Protein AF-A0A239HGX4-F1 (afdb_monomer_lite)

Secondary structure (DSSP, 8-state):
---------SHHHHHHHHHHHHHHHHHHHHHHHHHHHHHHHHHHHHHHHHHHHHHHHHHHHHHHHHHHHHHHHHHHTT-TTSSS-----SSHHHHHHHHHHHHHHHHHHHHHHHHHHHHSPPPHHHHHHHHHHTTHHHHHHHS-GGGTT-TTT-HHHHHHHHHHHHHTTTHHHHHHHHHHHHHTT-

Foldseek 3Di:
DDDDDDDPDPPVPVVVVVVVVVVVVVVVVVVVVVVVVVVVVVVVVVVLLVVLLVLLVQLLVLLVQLLVLQVVLLVVPDAPPDPLRQRAFQALVSLVVCLVPRLVSLVSNLVSLVVNVVSHNFPPLSVVVNVLSPCLSVLSNPDDSVCGNVLVPDVSRVVSRVSSSVSNVSSVSSVVRSVVSVVVVD

Radius of gyration: 32.85 Å; chains: 1; bounding box: 90×21×108 Å

Sequence (186 aa):
MFGDTGSNTWLGSATFWIAVSTVAAAIFVAIQAWYARVQVVDASSARMLEQQLDICFDTFDAASRLDTELRQLAREGRHADVWPPMVMADSRDEMVRFQTRVPPLLAHLENGLMKASVLGPLDRHRAFLAQQIAGLGERLLTLNPNLAGQAETDAQVKEIFAALSDFVGAQYLVNEGCKTVAQRTS

Organism: NCBI:txid1031541

pLDDT: mean 74.06, std 12.3, range [36.66, 91.25]

Structure (mmCIF, N/CA/C/O backbone):
data_AF-A0A239HGX4-F1
#
_entry.id   AF-A0A239HGX4-F1
#
loop_
_atom_site.group_PDB
_atom_site.id
_atom_site.type_symbol
_atom_site.label_atom_id
_atom_site.label_alt_id
_atom_site.label_comp_id
_atom_site.label_asym_id
_atom_site.label_entity_id
_atom_site.label_seq_id
_atom_site.pdbx_PDB_ins_code
_atom_site.Cartn_x
_atom_site.Cartn_y
_atom_site.Cartn_z
_atom_site.occupancy
_atom_site.B_iso_or_equiv
_atom_site.auth_seq_id
_atom_site.auth_comp_id
_atom_site.auth_asym_id
_atom_site.auth_atom_id
_atom_site.pdbx_PDB_model_num
ATOM 1 N N . MET A 1 1 ? -66.246 2.287 82.034 1.00 36.66 1 MET A N 1
ATOM 2 C CA . MET A 1 1 ? -66.579 1.562 80.793 1.00 36.66 1 MET A CA 1
ATOM 3 C C . MET A 1 1 ? -65.545 1.996 79.763 1.00 36.66 1 MET A C 1
ATOM 5 O O . MET A 1 1 ? -65.662 3.082 79.220 1.00 36.66 1 MET A O 1
ATOM 9 N N . PHE A 1 2 ? -64.448 1.244 79.652 1.00 44.22 2 PHE A N 1
ATOM 10 C CA . PHE A 1 2 ? -63.412 1.464 78.639 1.00 44.22 2 PHE A CA 1
ATOM 11 C C . PHE A 1 2 ? -63.790 0.607 77.431 1.00 44.22 2 PHE A C 1
ATOM 13 O O . PHE A 1 2 ? -63.993 -0.592 77.600 1.00 44.22 2 PHE A O 1
ATOM 20 N N . GLY A 1 3 ? -63.953 1.224 76.264 1.00 38.25 3 GLY A N 1
ATOM 21 C CA . GLY A 1 3 ? -64.371 0.548 75.040 1.00 38.25 3 GLY A CA 1
ATOM 22 C C . GLY A 1 3 ? -63.688 1.154 73.820 1.00 38.25 3 GLY A C 1
ATOM 23 O O . GLY A 1 3 ? -64.014 2.268 73.426 1.00 38.25 3 GLY A O 1
ATOM 24 N N . ASP A 1 4 ? -62.744 0.374 73.300 1.00 42.03 4 ASP A N 1
ATOM 25 C CA . ASP A 1 4 ? -62.195 0.305 71.944 1.00 42.03 4 ASP A CA 1
ATOM 26 C C . ASP A 1 4 ? -61.521 1.518 71.292 1.00 42.03 4 ASP A C 1
ATOM 28 O O . ASP A 1 4 ? -62.074 2.281 70.503 1.00 42.03 4 ASP A O 1
ATOM 32 N N . THR A 1 5 ? -60.206 1.540 71.503 1.00 54.34 5 THR A N 1
ATOM 33 C CA . THR A 1 5 ? -59.195 1.837 70.485 1.00 54.34 5 THR A CA 1
ATOM 34 C C . THR A 1 5 ? -59.184 0.771 69.379 1.00 54.34 5 THR A C 1
ATOM 36 O O . THR A 1 5 ? -58.936 -0.399 69.660 1.00 54.34 5 THR A O 1
ATOM 39 N N . GLY A 1 6 ? -59.329 1.179 68.117 1.00 42.38 6 GLY A N 1
ATOM 40 C CA . GLY A 1 6 ? -59.090 0.323 66.951 1.00 42.38 6 GLY A CA 1
ATOM 41 C C . GLY A 1 6 ? -58.501 1.127 65.794 1.00 42.38 6 GLY A C 1
ATOM 42 O O . GLY A 1 6 ? -59.228 1.657 64.961 1.00 42.38 6 GLY A O 1
ATOM 43 N N . SER A 1 7 ? -57.176 1.269 65.772 1.00 45.91 7 SER A N 1
ATOM 44 C CA . SER A 1 7 ? -56.429 1.994 64.742 1.00 45.91 7 SER A CA 1
ATOM 45 C C . SER A 1 7 ? -56.307 1.179 63.448 1.00 45.91 7 SER A C 1
ATOM 47 O O . SER A 1 7 ? -55.672 0.124 63.423 1.00 45.91 7 SER A O 1
ATOM 49 N N . ASN A 1 8 ? -56.853 1.715 62.356 1.00 48.06 8 ASN A N 1
ATOM 50 C CA . ASN A 1 8 ? -56.721 1.218 60.982 1.00 48.06 8 ASN A CA 1
ATOM 51 C C . ASN A 1 8 ? -55.312 1.471 60.397 1.00 48.06 8 ASN A C 1
ATOM 53 O O . ASN A 1 8 ? -55.151 2.309 59.513 1.00 48.06 8 ASN A O 1
ATOM 57 N N . THR A 1 9 ? -54.276 0.768 60.864 1.00 49.97 9 THR A N 1
ATOM 58 C CA . THR A 1 9 ? -52.882 0.962 60.389 1.00 49.97 9 THR A CA 1
ATOM 59 C C . THR A 1 9 ? -52.294 -0.201 59.577 1.00 49.97 9 THR A C 1
ATOM 61 O O . THR A 1 9 ? -51.165 -0.103 59.105 1.00 49.97 9 THR A O 1
ATOM 64 N N . TRP A 1 10 ? -53.043 -1.281 59.330 1.00 43.88 10 TRP A N 1
ATOM 65 C CA . TRP A 1 10 ? -52.488 -2.506 58.724 1.00 43.88 10 TRP A CA 1
ATOM 66 C C . TRP A 1 10 ? -52.517 -2.592 57.186 1.00 43.88 10 TRP A C 1
ATOM 68 O O . TRP A 1 10 ? -51.775 -3.385 56.615 1.00 43.88 10 TRP A O 1
ATOM 78 N N . LEU A 1 11 ? -53.308 -1.770 56.487 1.00 48.69 11 LEU A N 1
ATOM 79 C CA . LEU A 1 11 ? -53.404 -1.807 55.013 1.00 48.69 11 LEU A CA 1
ATOM 80 C C . LEU A 1 11 ? -52.345 -0.953 54.290 1.00 48.69 11 LEU A C 1
ATOM 82 O O . LEU A 1 11 ? -52.106 -1.163 53.102 1.00 48.69 11 LEU A O 1
ATOM 86 N N . GLY A 1 12 ? -51.688 -0.023 54.995 1.00 50.50 12 GLY A N 1
ATOM 87 C CA . GLY A 1 12 ? -50.650 0.852 54.429 1.00 50.50 12 GLY A CA 1
ATOM 88 C C . GLY A 1 12 ? -49.234 0.267 54.459 1.00 50.50 12 GLY A C 1
ATOM 89 O O . GLY A 1 12 ? -48.389 0.683 53.672 1.00 50.50 12 GLY A O 1
ATOM 90 N N . SER A 1 13 ? -48.955 -0.708 55.334 1.00 59.31 13 SER A N 1
ATOM 91 C CA . SER A 1 13 ? -47.610 -1.285 55.461 1.00 59.31 13 SER A CA 1
ATOM 92 C C . SER A 1 13 ? -47.308 -2.288 54.346 1.00 59.31 13 SER A C 1
ATOM 94 O O . SER A 1 13 ? -46.250 -2.212 53.731 1.00 59.31 13 SER A O 1
ATOM 96 N N . ALA A 1 14 ? -48.238 -3.192 54.024 1.00 60.25 14 ALA A N 1
ATOM 97 C CA . ALA A 1 14 ? -48.023 -4.228 53.010 1.00 60.25 14 ALA A CA 1
ATOM 98 C C . ALA A 1 14 ? -47.855 -3.645 51.595 1.00 60.25 14 ALA A C 1
ATOM 100 O O . ALA A 1 14 ? -46.951 -4.041 50.864 1.00 60.25 14 ALA A O 1
ATOM 101 N N . THR A 1 15 ? -48.672 -2.658 51.223 1.00 66.50 15 THR A N 1
ATOM 102 C CA . THR A 1 15 ? -48.553 -1.937 49.943 1.00 66.50 15 THR A CA 1
ATOM 103 C C . THR A 1 15 ? -47.270 -1.111 49.862 1.00 66.50 15 THR A C 1
ATOM 105 O O . THR A 1 15 ? -46.638 -1.088 48.808 1.00 66.50 15 THR A O 1
ATOM 108 N N . PHE A 1 16 ? -46.834 -0.498 50.967 1.00 68.88 16 PHE A N 1
ATOM 109 C CA . PHE A 1 16 ? -45.549 0.200 51.042 1.00 68.88 16 PHE A CA 1
ATOM 110 C C . PHE A 1 16 ? -44.362 -0.754 50.838 1.00 68.88 16 PHE A C 1
ATOM 112 O O . PHE A 1 16 ? -43.487 -0.478 50.020 1.00 68.88 16 PHE A O 1
ATOM 119 N N . TRP A 1 17 ? -44.354 -1.909 51.510 1.00 68.00 17 TRP A N 1
ATOM 120 C CA . TRP A 1 17 ? -43.297 -2.914 51.349 1.00 68.00 17 TRP A CA 1
ATOM 121 C C . TRP A 1 17 ? -43.251 -3.501 49.935 1.00 68.00 17 TRP A C 1
ATOM 123 O O . TRP A 1 17 ? -42.163 -3.680 49.385 1.00 68.00 17 TRP A O 1
ATOM 133 N N . ILE A 1 18 ? -44.412 -3.726 49.310 1.00 72.31 18 ILE A N 1
ATOM 134 C CA . ILE A 1 18 ? -44.486 -4.144 47.904 1.00 72.31 18 ILE A CA 1
ATOM 135 C C . ILE A 1 18 ? -43.895 -3.057 47.001 1.00 72.31 18 ILE A C 1
ATOM 137 O O . ILE A 1 18 ? -43.006 -3.364 46.210 1.00 72.31 18 ILE A O 1
ATOM 141 N N . ALA A 1 19 ? -44.297 -1.792 47.168 1.00 67.56 19 ALA A N 1
ATOM 142 C CA . ALA A 1 19 ? -43.794 -0.678 46.364 1.00 67.56 19 ALA A CA 1
ATOM 143 C C . ALA A 1 19 ? -42.265 -0.520 46.472 1.00 67.56 19 ALA A C 1
ATOM 145 O O . ALA A 1 19 ? -41.578 -0.408 45.452 1.00 67.56 19 ALA A O 1
ATOM 146 N N . VAL A 1 20 ? -41.719 -0.595 47.690 1.00 70.56 20 VAL A N 1
ATOM 147 C CA . VAL A 1 20 ? -40.270 -0.549 47.942 1.00 70.56 20 VAL A CA 1
ATOM 148 C C . VAL A 1 20 ? -39.554 -1.726 47.274 1.00 70.56 20 VAL A C 1
ATOM 150 O O . VAL A 1 20 ? -38.516 -1.525 46.644 1.00 70.56 20 VAL A O 1
ATOM 153 N N . SER A 1 21 ? -40.123 -2.935 47.334 1.00 69.31 21 SER A N 1
ATOM 154 C CA . SER A 1 21 ? -39.539 -4.114 46.680 1.00 69.31 21 SER A CA 1
ATOM 155 C C . SER A 1 21 ? -39.509 -3.989 45.150 1.00 69.31 21 SER A C 1
ATOM 157 O O . SER A 1 21 ? -38.499 -4.322 44.531 1.00 69.31 21 SER A O 1
ATOM 159 N N . THR A 1 22 ? -40.553 -3.419 44.534 1.00 76.88 22 THR A N 1
ATOM 160 C CA . THR A 1 22 ? -40.579 -3.146 43.087 1.00 76.88 22 THR A CA 1
ATOM 161 C C . THR A 1 22 ? -39.563 -2.088 42.669 1.00 76.88 22 THR A C 1
ATOM 163 O O . THR A 1 22 ? -38.919 -2.248 41.634 1.00 76.88 22 THR A O 1
ATOM 166 N N . VAL A 1 23 ? -39.362 -1.036 43.469 1.00 74.56 23 VAL A N 1
ATOM 167 C CA . VAL A 1 23 ? -38.345 -0.008 43.187 1.00 74.56 23 VAL A CA 1
ATOM 168 C C . VAL A 1 23 ? -36.937 -0.592 43.317 1.00 74.56 23 VAL A C 1
ATOM 170 O O . VAL A 1 23 ? -36.104 -0.377 42.440 1.00 74.56 23 VAL A O 1
ATOM 173 N N . ALA A 1 24 ? -36.678 -1.385 44.359 1.00 71.44 24 ALA A N 1
ATOM 174 C CA . ALA A 1 24 ? -35.392 -2.055 44.541 1.00 71.44 24 ALA A CA 1
ATOM 175 C C . ALA A 1 24 ? -35.083 -3.029 43.390 1.00 71.44 24 ALA A C 1
ATOM 177 O O . ALA A 1 24 ? -33.969 -3.027 42.864 1.00 71.44 24 ALA A O 1
ATOM 178 N N . ALA A 1 25 ? -36.078 -3.803 42.944 1.00 71.56 25 ALA A N 1
ATOM 179 C CA . ALA A 1 25 ? -35.943 -4.679 41.784 1.00 71.56 25 ALA A CA 1
ATOM 180 C C . ALA A 1 25 ? -35.660 -3.888 40.494 1.00 71.56 25 ALA A C 1
ATOM 182 O O . ALA A 1 25 ? -34.775 -4.266 39.729 1.00 71.56 25 ALA A O 1
ATOM 183 N N . ALA A 1 26 ? -36.345 -2.762 40.272 1.00 66.00 26 ALA A N 1
ATOM 184 C CA . ALA A 1 26 ? -36.116 -1.908 39.106 1.00 66.00 26 ALA A CA 1
ATOM 185 C C . ALA A 1 26 ? -34.700 -1.305 39.089 1.00 66.00 26 ALA A C 1
ATOM 187 O O . ALA A 1 26 ? -34.046 -1.304 38.046 1.00 66.00 26 ALA A O 1
ATOM 188 N N . ILE A 1 27 ? -34.197 -0.853 40.243 1.00 78.12 27 ILE A N 1
ATOM 189 C CA . ILE A 1 27 ? -32.820 -0.355 40.385 1.00 78.12 27 ILE A CA 1
ATOM 190 C C . ILE A 1 27 ? -31.818 -1.473 40.083 1.00 78.12 27 ILE A C 1
ATOM 192 O O . ILE A 1 27 ? -30.867 -1.262 39.334 1.00 78.12 27 ILE A O 1
ATOM 196 N N . PHE A 1 28 ? -32.047 -2.675 40.615 1.00 77.50 28 PHE A N 1
ATOM 197 C CA . PHE A 1 28 ? -31.167 -3.814 40.370 1.00 77.50 28 PHE A CA 1
ATOM 198 C C . PHE A 1 28 ? -31.106 -4.179 38.879 1.00 77.50 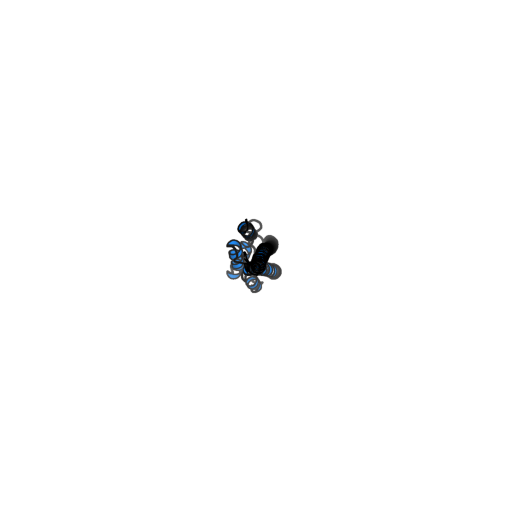28 PHE A C 1
ATOM 200 O O . PHE A 1 28 ? -30.019 -4.344 38.329 1.00 77.50 28 PHE A O 1
ATOM 207 N N . VAL A 1 29 ? -32.253 -4.225 38.194 1.00 74.75 29 VAL A N 1
ATOM 208 C CA . VAL A 1 29 ? -32.318 -4.475 36.743 1.00 74.75 29 VAL A CA 1
ATOM 209 C C . VAL A 1 29 ? -31.613 -3.369 35.952 1.00 74.75 29 VAL A C 1
ATOM 211 O O . VAL A 1 29 ? -30.878 -3.672 35.013 1.00 74.75 29 VAL A O 1
ATOM 214 N N . ALA A 1 30 ? -31.768 -2.102 36.343 1.00 64.56 30 ALA A N 1
ATOM 215 C CA . ALA A 1 30 ? -31.089 -0.982 35.691 1.00 64.56 30 ALA A CA 1
ATOM 216 C C . ALA A 1 30 ? -29.558 -1.070 35.822 1.00 64.56 30 ALA A C 1
ATOM 218 O O . ALA A 1 30 ? -28.840 -0.812 34.856 1.00 64.56 30 ALA A O 1
ATOM 219 N N . ILE A 1 31 ? -29.057 -1.490 36.987 1.00 78.25 31 ILE A N 1
ATOM 220 C CA . ILE A 1 31 ? -27.625 -1.705 37.224 1.00 78.25 31 ILE A CA 1
ATOM 221 C C . ILE A 1 31 ? -27.095 -2.849 36.348 1.00 78.25 31 ILE A C 1
ATOM 223 O O . ILE A 1 31 ? -26.067 -2.691 35.693 1.00 78.25 31 ILE A O 1
ATOM 227 N N . GLN A 1 32 ? -27.806 -3.977 36.277 1.00 72.88 32 GLN A N 1
ATOM 228 C CA . GLN A 1 32 ? -27.410 -5.107 35.424 1.00 72.88 32 GLN A CA 1
ATOM 229 C C . GLN A 1 32 ? -27.415 -4.732 33.936 1.00 72.88 32 GLN A C 1
ATOM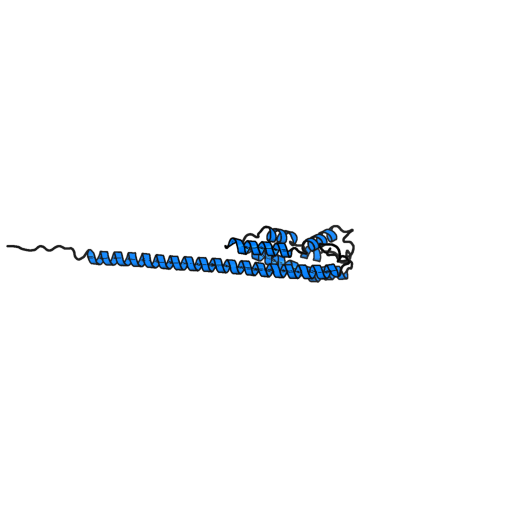 231 O O . GLN A 1 32 ? -26.481 -5.063 33.207 1.00 72.88 32 GLN A O 1
ATOM 236 N N . ALA A 1 33 ? -28.423 -3.978 33.489 1.00 65.75 33 ALA A N 1
ATOM 237 C CA . ALA A 1 33 ? -28.489 -3.464 32.124 1.00 65.75 33 ALA A CA 1
ATOM 238 C C . ALA A 1 33 ? -27.331 -2.502 31.812 1.00 65.75 33 ALA A C 1
ATOM 240 O O . ALA A 1 33 ? -26.786 -2.524 30.707 1.00 65.75 33 ALA A O 1
ATOM 241 N N . TRP A 1 34 ? -26.922 -1.683 32.785 1.00 74.44 34 TRP A N 1
ATOM 242 C CA . TRP A 1 34 ? -25.766 -0.806 32.641 1.00 74.44 34 TRP A CA 1
ATOM 243 C C . TRP A 1 34 ? -24.460 -1.598 32.521 1.00 74.44 34 TRP A C 1
ATOM 245 O O . TRP A 1 34 ? -23.717 -1.367 31.570 1.00 74.44 34 TRP A O 1
ATOM 255 N N . TYR A 1 35 ? -24.214 -2.584 33.389 1.00 73.88 35 TYR A N 1
ATOM 256 C CA . TYR A 1 35 ? -23.028 -3.443 33.283 1.00 73.88 35 TYR A CA 1
ATOM 257 C C . TYR A 1 35 ? -22.980 -4.224 31.966 1.00 73.88 35 TYR A C 1
ATOM 259 O O . TYR A 1 35 ? -21.931 -4.264 31.327 1.00 73.88 35 TYR A O 1
ATOM 267 N N . ALA A 1 36 ? -24.108 -4.779 31.512 1.00 54.09 36 ALA A N 1
ATOM 268 C CA . ALA A 1 36 ? -24.186 -5.458 30.220 1.00 54.09 36 ALA A CA 1
ATOM 269 C C . ALA A 1 36 ? -23.877 -4.503 29.057 1.00 54.09 36 ALA A C 1
ATOM 271 O O . ALA A 1 36 ? -23.142 -4.858 28.139 1.00 54.09 36 ALA A O 1
ATOM 272 N N . ARG A 1 37 ? -24.380 -3.262 29.110 1.00 59.38 37 ARG A N 1
ATOM 273 C CA . ARG A 1 37 ? -24.068 -2.237 28.107 1.00 59.38 37 ARG A CA 1
ATOM 274 C C . ARG A 1 37 ? -22.585 -1.874 28.112 1.00 59.38 37 ARG A C 1
ATOM 276 O O . ARG A 1 37 ? -22.010 -1.783 27.036 1.00 59.38 37 ARG A O 1
ATOM 283 N N . VAL A 1 38 ? -21.980 -1.674 29.282 1.00 66.19 38 VAL A N 1
ATOM 284 C CA . VAL A 1 38 ? -20.545 -1.362 29.404 1.00 66.19 38 VAL A CA 1
ATOM 285 C C . VAL A 1 38 ? -19.705 -2.508 28.835 1.00 66.19 38 VAL A C 1
ATOM 287 O O . VAL A 1 38 ? -18.889 -2.269 27.956 1.00 66.19 38 VAL A O 1
ATOM 290 N N . GLN A 1 39 ? -19.998 -3.757 29.207 1.00 55.91 39 GLN A N 1
ATOM 291 C CA . GLN A 1 39 ? -19.296 -4.931 28.672 1.00 55.91 39 GLN A CA 1
ATOM 292 C C . GLN A 1 39 ? -19.459 -5.089 27.153 1.00 55.91 39 GLN A C 1
ATOM 294 O O . GLN A 1 39 ? -18.507 -5.455 26.470 1.00 55.91 39 GLN A O 1
ATOM 299 N N . VAL A 1 40 ? -20.644 -4.803 26.603 1.00 55.31 40 VAL A N 1
ATOM 300 C CA . VAL A 1 40 ? -20.877 -4.828 25.149 1.00 55.31 40 VAL A CA 1
ATOM 301 C C . VAL A 1 40 ? -20.104 -3.713 24.447 1.00 55.31 40 VAL A C 1
ATOM 303 O O . VAL A 1 40 ? -19.555 -3.948 23.373 1.00 55.31 40 VAL A O 1
ATOM 306 N N . VAL A 1 41 ? -20.036 -2.518 25.040 1.00 62.75 41 VAL A N 1
ATOM 307 C CA . VAL A 1 41 ? -19.265 -1.393 24.497 1.00 62.75 41 VAL A CA 1
ATOM 308 C C . VAL A 1 41 ? -17.770 -1.716 24.510 1.00 62.75 41 VAL A C 1
ATOM 310 O O . VAL A 1 41 ? -17.138 -1.585 23.465 1.00 62.75 41 VAL A O 1
ATOM 313 N N . ASP A 1 42 ? -17.237 -2.231 25.617 1.00 62.72 42 ASP A N 1
ATOM 314 C CA . ASP A 1 42 ? -15.828 -2.629 25.740 1.00 62.72 42 ASP A CA 1
ATOM 315 C C . ASP A 1 42 ? -15.472 -3.788 24.794 1.00 62.72 42 ASP A C 1
ATOM 317 O O . ASP A 1 42 ? -14.427 -3.786 24.146 1.00 62.72 42 ASP A O 1
ATOM 321 N N . ALA A 1 43 ? -16.371 -4.762 24.629 1.00 60.09 43 ALA A N 1
ATOM 322 C CA . ALA A 1 43 ? -16.190 -5.831 23.650 1.00 60.09 43 ALA A CA 1
ATOM 323 C C . ALA A 1 43 ? -16.264 -5.313 22.203 1.00 60.09 43 ALA A C 1
ATOM 325 O O . ALA A 1 43 ? -15.574 -5.826 21.322 1.00 60.09 43 ALA A O 1
ATOM 326 N N . SER A 1 44 ? -17.102 -4.308 21.931 1.00 62.38 44 SER A N 1
ATOM 327 C CA . SER A 1 44 ? -17.222 -3.709 20.598 1.00 62.38 44 SER A CA 1
ATOM 328 C C . SER A 1 44 ? -16.016 -2.845 20.228 1.00 62.38 44 SER A C 1
ATOM 330 O O . SER A 1 44 ? -15.562 -2.909 19.088 1.00 62.38 44 SER A O 1
ATOM 332 N N . SER A 1 45 ? -15.456 -2.096 21.183 1.00 66.06 45 SER A N 1
ATOM 333 C CA . SER A 1 45 ? -14.250 -1.293 20.974 1.00 66.06 45 SER A CA 1
ATOM 334 C C . SER A 1 45 ? -13.019 -2.180 20.791 1.00 66.06 45 SER A C 1
ATOM 336 O O . SER A 1 45 ? -12.233 -1.929 19.879 1.00 66.06 45 SER A O 1
ATOM 338 N N . ALA A 1 46 ? -12.905 -3.270 21.559 1.00 71.31 46 ALA A N 1
ATOM 339 C CA . ALA A 1 46 ? -11.857 -4.272 21.380 1.00 71.31 46 ALA A CA 1
ATOM 340 C C . ALA A 1 46 ? -11.925 -4.939 19.995 1.00 71.31 46 ALA A C 1
ATOM 342 O O . ALA A 1 46 ? -10.922 -4.986 19.291 1.00 71.31 46 ALA A O 1
ATOM 343 N N . ARG A 1 47 ? -13.116 -5.362 19.546 1.00 76.75 47 ARG A N 1
ATOM 344 C CA . ARG A 1 47 ? -13.301 -5.953 18.205 1.00 76.75 47 ARG A CA 1
ATOM 345 C C . ARG A 1 47 ? -12.992 -4.979 17.072 1.00 76.75 47 ARG A C 1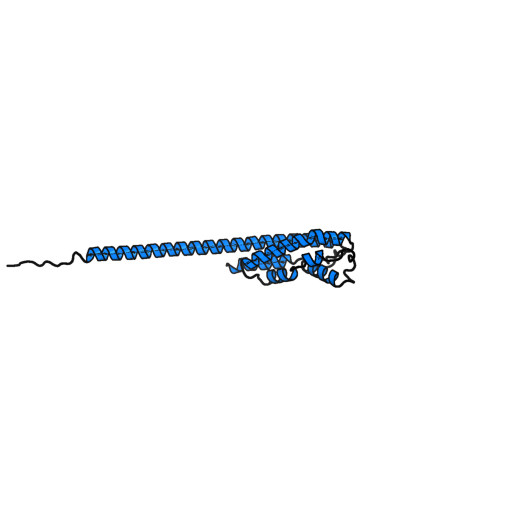
ATOM 347 O O . ARG A 1 47 ? -12.438 -5.377 16.054 1.00 76.75 47 ARG A O 1
ATOM 354 N N . MET A 1 48 ? -13.373 -3.711 17.224 1.00 77.94 48 MET A N 1
ATOM 355 C CA . MET A 1 48 ? -13.071 -2.686 16.225 1.00 77.94 48 MET A CA 1
ATOM 356 C C . MET A 1 48 ? -11.564 -2.418 16.148 1.00 77.94 48 MET A C 1
ATOM 358 O O . MET A 1 48 ? -11.034 -2.247 15.053 1.00 77.94 48 MET A O 1
ATOM 362 N N . LEU A 1 49 ? -10.870 -2.427 17.290 1.00 76.19 49 LEU A N 1
ATOM 363 C CA . LEU A 1 49 ? -9.416 -2.310 17.348 1.00 76.19 49 LEU A CA 1
ATOM 364 C C . LEU A 1 49 ? -8.722 -3.512 16.697 1.00 76.19 49 LEU A C 1
ATOM 366 O O . LEU A 1 49 ? -7.833 -3.311 15.874 1.00 76.19 49 LEU A O 1
ATOM 370 N N . GLU A 1 50 ? -9.145 -4.738 17.016 1.00 79.75 50 GLU A N 1
ATOM 371 C CA . GLU A 1 50 ? -8.639 -5.963 16.380 1.00 79.75 50 GLU A CA 1
ATOM 372 C C . GLU A 1 50 ? -8.776 -5.880 14.855 1.00 79.75 50 GLU A C 1
ATOM 374 O O . GLU A 1 50 ? -7.788 -6.016 14.142 1.00 79.75 50 GLU A O 1
ATOM 379 N N . GLN A 1 51 ? -9.957 -5.510 14.349 1.00 83.12 51 GLN A N 1
ATOM 380 C CA . GLN A 1 51 ? -10.178 -5.339 12.909 1.00 83.12 51 GLN A CA 1
ATOM 381 C C . GLN A 1 51 ? -9.289 -4.258 12.282 1.00 83.12 51 GLN A C 1
ATOM 383 O O . GLN A 1 51 ? -8.807 -4.422 11.160 1.00 83.12 51 GLN A O 1
ATOM 388 N N . GLN A 1 52 ? -9.071 -3.137 12.975 1.00 80.56 52 GLN A N 1
ATOM 389 C CA . GLN A 1 52 ? -8.188 -2.080 12.483 1.00 80.56 52 GLN A CA 1
ATOM 390 C C . GLN A 1 52 ? -6.721 -2.518 12.452 1.00 80.56 52 GLN A C 1
ATOM 392 O O . GLN A 1 52 ? -6.005 -2.134 11.525 1.00 80.56 52 GLN A O 1
ATOM 397 N N . LEU A 1 53 ? -6.275 -3.306 13.434 1.00 80.38 53 LEU A N 1
ATOM 398 C CA . LEU A 1 53 ? -4.924 -3.863 13.486 1.00 80.38 53 LEU A CA 1
ATOM 399 C C . LEU A 1 53 ? -4.718 -4.957 12.434 1.00 80.38 53 LEU A C 1
ATOM 401 O O . LEU A 1 53 ? -3.694 -4.938 11.757 1.00 80.38 53 LEU A O 1
ATOM 405 N N . ASP A 1 54 ? -5.701 -5.829 12.217 1.00 84.38 54 ASP A N 1
ATOM 406 C CA . ASP A 1 54 ? -5.653 -6.846 11.161 1.00 84.38 54 ASP A CA 1
ATOM 407 C C . ASP A 1 54 ? -5.503 -6.193 9.782 1.00 84.38 54 ASP A C 1
ATOM 409 O O . ASP A 1 54 ? -4.590 -6.519 9.027 1.00 84.38 54 ASP A O 1
ATOM 413 N N . ILE A 1 55 ? -6.318 -5.175 9.482 1.00 83.06 55 ILE A N 1
ATOM 414 C CA . ILE A 1 55 ? -6.204 -4.429 8.219 1.00 83.06 55 ILE A CA 1
ATOM 415 C C . ILE A 1 55 ? -4.860 -3.700 8.120 1.00 83.06 55 ILE A C 1
ATOM 417 O O . ILE A 1 55 ? -4.299 -3.580 7.029 1.00 83.06 55 ILE A O 1
ATOM 421 N N . CYS A 1 56 ? -4.332 -3.199 9.237 1.00 82.06 56 CYS A N 1
ATOM 422 C CA . CYS A 1 56 ? -3.006 -2.592 9.286 1.00 82.06 56 CYS A CA 1
ATOM 423 C C . CYS A 1 56 ? -1.909 -3.591 8.890 1.00 82.06 56 CYS A C 1
ATOM 425 O O . CYS A 1 56 ? -1.086 -3.266 8.033 1.00 82.06 56 CYS A O 1
ATOM 427 N N . PHE A 1 57 ? -1.929 -4.803 9.449 1.00 81.88 57 PHE A N 1
ATOM 428 C CA . PHE A 1 57 ? -0.977 -5.856 9.097 1.00 81.88 57 PHE A CA 1
ATOM 429 C C . PHE A 1 57 ? -1.144 -6.330 7.652 1.00 81.88 57 PHE A C 1
ATOM 431 O O . PHE A 1 57 ? -0.153 -6.390 6.930 1.00 81.88 57 PHE A O 1
ATOM 438 N N . ASP A 1 58 ? -2.377 -6.536 7.183 1.00 84.69 58 ASP A N 1
ATOM 439 C CA . ASP A 1 58 ? -2.652 -6.888 5.783 1.00 84.69 58 ASP A CA 1
ATOM 440 C C . ASP A 1 58 ? -2.102 -5.829 4.812 1.00 84.69 58 ASP A C 1
ATOM 442 O O . ASP A 1 58 ? -1.494 -6.145 3.787 1.00 84.69 58 ASP A O 1
ATOM 446 N N . THR A 1 59 ? -2.285 -4.546 5.142 1.00 83.00 59 THR A N 1
ATOM 447 C CA . THR A 1 59 ? -1.786 -3.426 4.328 1.00 83.00 59 THR A CA 1
ATOM 448 C C . THR A 1 59 ? -0.258 -3.363 4.357 1.00 83.00 59 THR A C 1
ATOM 450 O O . THR A 1 59 ? 0.368 -3.069 3.336 1.00 83.00 59 THR A O 1
ATOM 453 N N . PHE A 1 60 ? 0.358 -3.646 5.507 1.00 82.81 60 PHE A N 1
ATOM 454 C CA . PHE A 1 60 ? 1.812 -3.708 5.644 1.00 82.81 60 PHE A CA 1
ATOM 455 C C . PHE A 1 60 ? 2.405 -4.851 4.814 1.00 82.81 60 PHE A C 1
ATOM 457 O O . PHE A 1 60 ? 3.350 -4.625 4.057 1.00 82.81 60 PHE A O 1
ATOM 464 N N . ASP A 1 61 ? 1.811 -6.041 4.877 1.00 82.25 61 ASP A N 1
ATOM 465 C CA . ASP A 1 61 ? 2.222 -7.193 4.077 1.00 82.25 61 ASP A CA 1
ATOM 466 C C . ASP A 1 61 ? 2.066 -6.919 2.577 1.00 82.25 61 ASP A C 1
ATOM 468 O O . ASP A 1 61 ? 2.960 -7.237 1.788 1.00 82.25 61 ASP A O 1
ATOM 472 N N . ALA A 1 62 ? 0.967 -6.277 2.166 1.00 82.75 62 ALA A N 1
ATOM 473 C CA . ALA A 1 62 ? 0.759 -5.853 0.783 1.00 82.75 62 ALA A CA 1
ATOM 474 C C . ALA A 1 62 ? 1.845 -4.868 0.316 1.00 82.75 62 ALA A C 1
ATOM 476 O O . ALA A 1 62 ? 2.428 -5.052 -0.755 1.00 82.75 62 ALA A O 1
ATOM 477 N N . ALA A 1 63 ? 2.161 -3.859 1.135 1.00 81.50 63 ALA A N 1
ATOM 478 C CA . ALA A 1 63 ? 3.210 -2.886 0.840 1.00 81.50 63 ALA A CA 1
ATOM 479 C C . ALA A 1 63 ? 4.604 -3.532 0.793 1.00 81.50 63 ALA A C 1
ATOM 481 O O . ALA A 1 63 ? 5.396 -3.198 -0.084 1.00 81.50 63 ALA A O 1
ATOM 482 N N . SER A 1 64 ? 4.894 -4.485 1.683 1.00 80.31 64 SER A N 1
ATOM 483 C CA . SER A 1 64 ? 6.169 -5.210 1.713 1.00 80.31 64 SER A CA 1
ATOM 484 C C . SER A 1 64 ? 6.352 -6.114 0.490 1.00 80.31 64 SER A C 1
ATOM 486 O O . SER A 1 64 ? 7.435 -6.157 -0.101 1.00 80.31 64 SER A O 1
ATOM 488 N N . ARG A 1 65 ? 5.285 -6.796 0.051 1.00 84.31 65 ARG A N 1
ATOM 489 C CA . ARG A 1 65 ? 5.295 -7.582 -1.193 1.00 84.31 65 ARG A CA 1
ATOM 490 C C . ARG A 1 65 ? 5.534 -6.693 -2.408 1.00 84.31 65 ARG A C 1
ATOM 492 O O . ARG A 1 65 ? 6.355 -7.044 -3.249 1.00 84.31 65 ARG A O 1
ATOM 499 N N . LEU A 1 66 ? 4.865 -5.540 -2.475 1.00 83.94 66 LEU A N 1
ATOM 500 C CA . LEU A 1 66 ? 5.065 -4.564 -3.546 1.00 83.94 66 LEU A CA 1
ATOM 501 C C . LEU A 1 66 ? 6.492 -3.989 -3.541 1.00 83.94 66 LEU A C 1
ATOM 503 O O . LEU A 1 66 ? 7.122 -3.958 -4.591 1.00 83.94 66 LEU A O 1
ATOM 507 N N . ASP A 1 67 ? 7.040 -3.608 -2.383 1.00 82.75 67 ASP A N 1
ATOM 508 C CA . ASP A 1 67 ? 8.432 -3.140 -2.248 1.00 82.75 67 ASP A CA 1
ATOM 509 C C . ASP A 1 67 ? 9.438 -4.212 -2.690 1.00 82.75 67 ASP A C 1
ATOM 511 O O . ASP A 1 67 ? 10.360 -3.923 -3.451 1.00 82.75 67 ASP A O 1
ATOM 515 N N . THR A 1 68 ? 9.239 -5.464 -2.270 1.00 82.81 68 THR A N 1
ATOM 516 C CA . THR A 1 68 ? 10.105 -6.589 -2.656 1.00 82.81 68 THR A CA 1
ATOM 517 C C . THR A 1 68 ? 10.079 -6.815 -4.165 1.00 82.81 68 THR A C 1
ATOM 519 O O . THR A 1 68 ? 11.133 -6.957 -4.785 1.00 82.81 68 THR A O 1
ATOM 522 N N . GLU A 1 69 ? 8.886 -6.806 -4.758 1.00 85.31 69 GLU A N 1
ATOM 523 C CA . GLU A 1 69 ? 8.690 -6.983 -6.193 1.00 85.31 69 GLU A CA 1
ATOM 524 C C . GLU A 1 69 ? 9.329 -5.839 -6.992 1.00 85.31 69 GLU A C 1
ATOM 526 O O . GLU A 1 69 ? 10.106 -6.081 -7.913 1.00 85.31 69 GLU A O 1
ATOM 531 N N . LEU A 1 70 ? 9.088 -4.587 -6.592 1.00 82.12 70 LEU A N 1
ATOM 532 C CA . LEU A 1 70 ? 9.683 -3.415 -7.235 1.00 82.12 70 LEU A CA 1
ATOM 533 C C . LEU A 1 70 ? 11.206 -3.415 -7.121 1.00 82.12 70 LEU A C 1
ATOM 535 O O . LEU A 1 70 ? 11.879 -3.096 -8.094 1.00 82.12 70 LEU A O 1
ATOM 539 N N . ARG A 1 71 ? 11.773 -3.822 -5.979 1.00 78.19 71 ARG A N 1
ATOM 540 C CA . ARG A 1 71 ? 13.229 -3.970 -5.820 1.00 78.19 71 ARG A CA 1
ATOM 541 C C . ARG A 1 71 ? 13.796 -5.082 -6.682 1.00 78.19 71 ARG A C 1
ATOM 543 O O . ARG A 1 71 ? 14.894 -4.921 -7.207 1.00 78.19 71 ARG A O 1
ATOM 550 N N . GLN A 1 72 ? 13.093 -6.207 -6.802 1.00 80.38 72 GLN A N 1
ATOM 551 C CA . GLN A 1 72 ? 13.514 -7.293 -7.678 1.00 80.38 72 GLN A CA 1
ATOM 552 C C . GLN A 1 72 ? 13.551 -6.805 -9.130 1.00 80.38 72 GLN A C 1
ATOM 554 O O . GLN A 1 72 ? 14.586 -6.924 -9.777 1.00 80.38 72 GLN A O 1
ATOM 559 N N . LEU A 1 73 ? 12.471 -6.179 -9.601 1.00 76.56 73 LEU A N 1
ATOM 560 C CA . LEU A 1 73 ? 12.378 -5.661 -10.965 1.00 76.56 73 LEU A CA 1
ATOM 561 C C . LEU A 1 73 ? 13.348 -4.490 -11.220 1.00 76.56 73 LEU A C 1
ATOM 563 O O . LEU A 1 73 ? 13.953 -4.419 -12.282 1.00 76.56 73 LEU A O 1
ATOM 567 N N . ALA A 1 74 ? 13.572 -3.603 -10.246 1.00 70.75 74 ALA A N 1
ATOM 568 C CA . ALA A 1 74 ? 14.534 -2.502 -10.368 1.00 70.75 74 ALA A CA 1
ATOM 569 C C . ALA A 1 74 ? 15.993 -2.981 -10.388 1.00 70.75 74 ALA A C 1
ATOM 571 O O . ALA A 1 74 ? 16.818 -2.366 -11.055 1.00 70.75 74 ALA A O 1
ATOM 572 N N . ARG A 1 75 ? 16.317 -4.079 -9.687 1.00 62.53 75 ARG A N 1
ATOM 573 C CA . ARG A 1 75 ? 17.636 -4.739 -9.754 1.00 62.53 75 ARG A CA 1
ATOM 574 C C . ARG A 1 75 ? 17.829 -5.562 -11.026 1.00 62.53 75 ARG A C 1
ATOM 576 O O . ARG A 1 75 ? 18.971 -5.803 -11.405 1.00 62.53 75 ARG A O 1
ATOM 583 N N . GLU A 1 76 ? 16.743 -6.010 -11.658 1.00 57.84 76 GLU A N 1
ATOM 584 C CA . GLU A 1 76 ? 16.780 -6.497 -13.044 1.00 57.84 76 GLU A CA 1
ATOM 585 C C . GLU A 1 76 ? 17.108 -5.341 -14.021 1.00 57.84 76 GLU A C 1
ATOM 587 O O . GLU A 1 76 ? 17.677 -5.595 -15.079 1.00 57.84 76 GLU A O 1
ATOM 592 N N . GLY A 1 77 ? 16.850 -4.084 -13.629 1.00 56.00 77 GLY A N 1
ATOM 593 C CA . GLY A 1 77 ? 17.320 -2.857 -14.283 1.00 56.00 77 GLY A CA 1
ATOM 594 C C . GLY A 1 77 ? 18.708 -2.373 -13.817 1.00 56.00 77 GLY A C 1
ATOM 595 O O . GLY A 1 77 ? 19.247 -2.778 -12.786 1.00 56.00 77 GLY A O 1
ATOM 596 N N . ARG A 1 78 ? 19.324 -1.471 -14.592 1.00 56.25 78 ARG A N 1
ATOM 597 C CA . ARG A 1 78 ? 20.743 -1.059 -14.481 1.00 56.25 78 ARG A CA 1
ATOM 598 C C . ARG A 1 78 ? 21.142 -0.202 -13.260 1.00 56.25 78 ARG A C 1
ATOM 600 O O . ARG A 1 78 ? 22.270 0.285 -13.226 1.00 56.25 78 ARG A O 1
ATOM 607 N N . HIS A 1 79 ? 20.289 -0.013 -12.248 1.00 57.56 79 HIS A N 1
ATOM 608 C CA . HIS A 1 79 ? 20.493 1.020 -11.214 1.00 57.56 79 HIS A CA 1
ATOM 609 C C . HIS A 1 79 ? 20.526 0.488 -9.776 1.00 57.56 79 HIS A C 1
ATOM 611 O O . HIS A 1 79 ? 19.810 0.973 -8.902 1.00 57.56 79 HIS A O 1
ATOM 617 N N . ALA A 1 80 ? 21.403 -0.483 -9.506 1.00 53.97 80 ALA A N 1
ATOM 618 C CA . ALA A 1 80 ? 21.616 -1.013 -8.155 1.00 53.97 80 ALA A CA 1
ATOM 619 C C . ALA A 1 80 ? 22.220 0.013 -7.166 1.00 53.97 80 ALA A C 1
ATOM 621 O O . ALA A 1 80 ? 22.060 -0.146 -5.955 1.00 53.97 80 ALA A O 1
ATOM 622 N N . ASP A 1 81 ? 22.877 1.061 -7.677 1.00 56.81 81 ASP A N 1
ATOM 623 C CA . ASP A 1 81 ? 23.737 1.958 -6.891 1.00 56.81 81 ASP A CA 1
ATOM 624 C C . ASP A 1 81 ? 23.061 3.285 -6.488 1.00 56.81 81 ASP A C 1
ATOM 626 O O . ASP A 1 81 ? 23.626 4.068 -5.724 1.00 56.81 81 ASP A O 1
ATOM 630 N N . VAL A 1 82 ? 21.855 3.562 -6.995 1.00 60.81 82 VAL A N 1
ATOM 631 C CA . VAL A 1 82 ? 21.105 4.802 -6.729 1.00 60.81 82 VAL A CA 1
ATOM 632 C C . VAL A 1 82 ? 19.995 4.504 -5.726 1.00 60.81 82 VAL A C 1
ATOM 634 O O . VAL A 1 82 ? 19.233 3.561 -5.914 1.00 60.81 82 VAL A O 1
ATOM 637 N N . TRP A 1 83 ? 19.904 5.295 -4.652 1.00 52.28 83 TRP A N 1
ATOM 638 C CA . TRP A 1 83 ? 18.827 5.185 -3.666 1.00 52.28 83 TRP A CA 1
ATOM 639 C C . TRP A 1 83 ? 17.912 6.422 -3.708 1.00 52.28 83 TRP A C 1
ATOM 641 O O . TRP A 1 83 ? 18.434 7.536 -3.597 1.00 52.28 83 TRP A O 1
ATOM 651 N N . PRO A 1 84 ? 16.576 6.260 -3.786 1.00 62.53 84 PRO A N 1
ATOM 652 C CA . PRO A 1 84 ? 15.841 5.000 -3.960 1.00 62.53 84 PRO A CA 1
ATOM 653 C C . PRO A 1 84 ? 16.148 4.335 -5.318 1.00 62.53 84 PRO A C 1
ATOM 655 O O . PRO A 1 84 ? 16.478 5.045 -6.271 1.00 62.53 84 PRO A O 1
ATOM 658 N N . PRO A 1 85 ? 16.092 2.988 -5.410 1.00 64.25 85 PRO A N 1
ATOM 659 C CA . PRO A 1 85 ? 16.384 2.282 -6.652 1.00 64.25 85 PRO A CA 1
ATOM 660 C C . PRO A 1 85 ? 15.385 2.720 -7.713 1.00 64.25 85 PRO A C 1
ATOM 662 O O . PRO A 1 85 ? 14.172 2.638 -7.515 1.00 64.25 85 PRO A O 1
ATOM 665 N N . MET A 1 86 ? 15.915 3.218 -8.826 1.00 68.38 86 MET A N 1
ATOM 666 C CA . MET A 1 86 ? 15.091 3.730 -9.905 1.00 68.38 86 MET A CA 1
ATOM 667 C C . MET A 1 86 ? 14.441 2.547 -10.619 1.00 68.38 86 MET A C 1
ATOM 669 O O . MET A 1 86 ? 15.107 1.755 -11.286 1.00 68.38 86 MET A O 1
ATOM 673 N N . VAL A 1 87 ? 13.133 2.413 -10.434 1.00 73.50 87 VAL A N 1
ATOM 674 C CA . VAL A 1 87 ? 12.314 1.431 -11.131 1.00 73.50 87 VAL A CA 1
ATOM 675 C C . VAL A 1 87 ? 12.211 1.902 -12.576 1.00 73.50 87 VAL A C 1
ATOM 677 O O . VAL A 1 87 ? 11.691 2.982 -12.822 1.00 73.50 87 VAL A O 1
ATOM 680 N N . MET A 1 88 ? 12.720 1.136 -13.535 1.00 75.19 88 MET A N 1
ATOM 681 C CA . MET A 1 88 ? 12.590 1.449 -14.958 1.00 75.19 88 MET A CA 1
ATOM 682 C C . MET A 1 88 ? 12.586 0.171 -15.789 1.00 75.19 88 MET A C 1
ATOM 684 O O . MET A 1 88 ? 13.127 -0.847 -15.365 1.00 75.19 88 MET A O 1
ATOM 688 N N . ALA A 1 89 ? 11.973 0.241 -16.967 1.00 76.81 89 ALA A N 1
ATOM 689 C CA . ALA A 1 89 ? 12.032 -0.811 -17.971 1.00 76.81 89 ALA A CA 1
ATOM 690 C C . ALA A 1 89 ? 12.897 -0.342 -19.143 1.00 76.81 89 ALA A C 1
ATOM 692 O O . ALA A 1 89 ? 12.534 0.624 -19.819 1.00 76.81 89 ALA A O 1
ATOM 693 N N . ASP A 1 90 ? 13.999 -1.040 -19.405 1.00 76.06 90 ASP A N 1
ATOM 694 C CA . ASP A 1 90 ? 14.916 -0.780 -20.522 1.00 76.06 90 ASP A CA 1
ATOM 695 C C . ASP A 1 90 ? 14.472 -1.498 -21.802 1.00 76.06 90 ASP A C 1
ATOM 697 O O . ASP A 1 90 ? 14.837 -1.107 -22.912 1.00 76.06 90 ASP A O 1
ATOM 701 N N . SER A 1 91 ? 13.670 -2.553 -21.657 1.00 79.00 91 SER A N 1
ATOM 702 C CA . SER A 1 91 ? 13.189 -3.374 -22.762 1.00 79.00 91 SER A CA 1
ATOM 703 C C . SER A 1 91 ? 11.674 -3.553 -22.738 1.00 79.00 91 SER A C 1
ATOM 705 O O . SER A 1 91 ? 11.011 -3.460 -21.702 1.00 79.00 91 SER A O 1
ATOM 707 N N . ARG A 1 92 ? 11.102 -3.836 -23.913 1.00 82.50 92 ARG A N 1
ATOM 708 C CA . ARG A 1 92 ? 9.671 -4.139 -24.049 1.00 82.50 92 ARG A CA 1
ATOM 709 C C . ARG A 1 92 ? 9.256 -5.284 -23.123 1.00 82.50 92 ARG A C 1
ATOM 711 O O . ARG A 1 92 ? 8.195 -5.217 -22.508 1.00 82.50 92 ARG A O 1
ATOM 718 N N . ASP A 1 93 ? 10.094 -6.311 -23.019 1.00 84.12 93 ASP A N 1
ATOM 719 C CA . ASP A 1 93 ? 9.823 -7.484 -22.188 1.00 84.12 93 ASP A CA 1
ATOM 720 C C . ASP A 1 93 ? 9.818 -7.130 -20.696 1.00 84.12 93 ASP A C 1
ATOM 722 O O . ASP A 1 93 ? 8.951 -7.600 -19.959 1.00 84.12 93 ASP A O 1
ATOM 726 N N . GLU A 1 94 ? 10.716 -6.251 -20.245 1.00 81.56 94 GLU A N 1
ATOM 727 C CA . GLU A 1 94 ? 10.687 -5.714 -18.880 1.00 81.56 94 GLU A CA 1
ATOM 728 C C . GLU A 1 94 ? 9.429 -4.888 -18.620 1.00 81.56 94 GLU A C 1
ATOM 730 O O . GLU A 1 94 ? 8.773 -5.088 -17.599 1.00 81.56 94 GLU A O 1
ATOM 735 N N . MET A 1 95 ? 9.027 -4.019 -19.554 1.00 84.25 95 MET A N 1
ATOM 736 C CA . MET A 1 95 ? 7.798 -3.230 -19.405 1.00 84.25 95 MET A CA 1
ATOM 737 C C . MET A 1 95 ? 6.575 -4.138 -19.243 1.00 84.25 95 MET A C 1
ATOM 739 O O . MET A 1 95 ? 5.734 -3.908 -18.377 1.00 84.25 95 MET A O 1
ATOM 743 N N . VAL A 1 96 ? 6.503 -5.218 -20.025 1.00 86.62 96 VAL A N 1
ATOM 744 C CA . VAL A 1 96 ? 5.434 -6.217 -19.905 1.00 86.62 96 VAL A CA 1
ATOM 745 C C . VAL A 1 96 ? 5.486 -6.931 -18.548 1.00 86.62 96 VAL A C 1
ATOM 747 O O . VAL A 1 96 ? 4.434 -7.181 -17.954 1.00 86.62 96 VAL A O 1
ATOM 750 N N . ARG A 1 97 ? 6.675 -7.221 -17.998 1.00 87.00 97 ARG A N 1
ATOM 751 C CA . ARG A 1 97 ? 6.801 -7.774 -16.633 1.00 87.00 97 ARG A CA 1
ATOM 752 C C . ARG A 1 97 ? 6.260 -6.808 -15.585 1.00 87.00 97 ARG A C 1
ATOM 754 O O . ARG A 1 97 ? 5.485 -7.244 -14.734 1.00 87.00 97 ARG A O 1
ATOM 761 N N . PHE A 1 98 ? 6.597 -5.521 -15.679 1.00 86.50 98 PHE A N 1
ATOM 762 C CA . PHE A 1 98 ? 6.035 -4.486 -14.809 1.00 86.50 98 PHE A CA 1
ATOM 763 C C . PHE A 1 98 ? 4.508 -4.451 -14.906 1.00 86.50 98 PHE A C 1
ATOM 765 O O . PHE A 1 98 ? 3.831 -4.562 -13.886 1.00 86.50 98 PHE A O 1
ATOM 772 N N . GLN A 1 99 ? 3.962 -4.406 -16.122 1.00 88.31 99 GLN A N 1
ATOM 773 C CA . GLN A 1 99 ? 2.517 -4.401 -16.379 1.00 88.31 99 GLN A CA 1
ATOM 774 C C . GLN A 1 99 ? 1.798 -5.661 -15.883 1.00 88.31 99 GLN A C 1
ATOM 776 O O . GLN A 1 99 ? 0.626 -5.602 -15.529 1.00 88.31 99 GLN A O 1
ATOM 781 N N . THR A 1 100 ? 2.480 -6.803 -15.828 1.00 89.38 100 THR A N 1
ATOM 782 C CA . THR A 1 100 ? 1.865 -8.062 -15.387 1.00 89.38 100 THR A CA 1
ATOM 783 C C . THR A 1 100 ? 1.932 -8.233 -13.868 1.00 89.38 100 THR A C 1
ATOM 785 O O . THR A 1 100 ? 0.982 -8.723 -13.261 1.00 89.38 100 THR A O 1
ATOM 788 N N . ARG A 1 101 ? 3.051 -7.848 -13.238 1.00 89.50 101 ARG A N 1
ATOM 789 C CA . ARG A 1 101 ? 3.330 -8.156 -11.822 1.00 89.50 101 ARG A CA 1
ATOM 790 C C . ARG A 1 101 ? 2.933 -7.038 -10.859 1.00 89.50 101 ARG A C 1
ATOM 792 O O . ARG A 1 101 ? 2.497 -7.335 -9.752 1.00 89.50 101 ARG A O 1
ATOM 799 N N . VAL A 1 102 ? 3.046 -5.770 -11.259 1.00 88.69 102 VAL A N 1
ATOM 800 C CA . VAL A 1 102 ? 2.857 -4.621 -10.352 1.00 88.69 102 VAL A CA 1
ATOM 801 C C . VAL A 1 102 ? 1.387 -4.212 -10.162 1.00 88.69 102 VAL A C 1
ATOM 803 O O . VAL A 1 102 ? 0.984 -4.033 -9.011 1.00 88.69 102 VAL A O 1
ATOM 806 N N . PRO A 1 103 ? 0.537 -4.113 -11.207 1.00 91.25 103 PRO A N 1
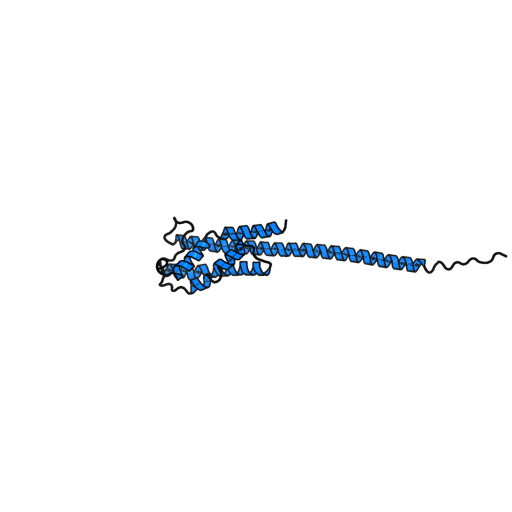ATOM 807 C CA . PRO A 1 103 ? -0.868 -3.733 -11.045 1.00 91.25 103 PRO A CA 1
ATOM 808 C C . PRO A 1 103 ? -1.680 -4.569 -10.041 1.00 91.25 103 PRO A C 1
ATOM 810 O O . PRO A 1 103 ? -2.394 -3.959 -9.245 1.00 91.25 103 PRO A O 1
ATOM 813 N N . PRO A 1 104 ? -1.584 -5.917 -9.984 1.00 91.12 104 PRO A N 1
ATOM 814 C CA . PRO A 1 104 ? -2.339 -6.678 -8.986 1.00 91.12 104 PRO A CA 1
ATOM 815 C C . PRO A 1 104 ? -1.886 -6.386 -7.547 1.00 91.12 104 PRO A C 1
ATOM 817 O O . PRO A 1 104 ? -2.709 -6.410 -6.631 1.00 91.12 104 PRO A O 1
ATOM 820 N N . LEU A 1 105 ? -0.602 -6.076 -7.334 1.00 89.00 105 LEU A N 1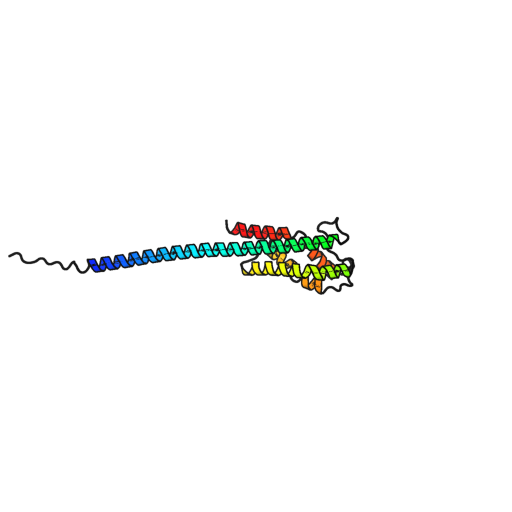
ATOM 821 C CA . LEU A 1 105 ? -0.067 -5.720 -6.017 1.00 89.00 105 LEU A CA 1
ATOM 822 C C . LEU A 1 105 ? -0.515 -4.319 -5.584 1.00 89.00 105 LEU A C 1
ATOM 824 O O . LEU A 1 105 ? -0.934 -4.142 -4.440 1.00 89.00 105 LEU A O 1
ATOM 828 N N . LEU A 1 106 ? -0.499 -3.350 -6.507 1.00 88.00 106 LEU A N 1
ATOM 829 C CA . LEU A 1 106 ? -1.046 -2.011 -6.270 1.00 88.00 106 LEU A CA 1
ATOM 830 C C . LEU A 1 106 ? -2.538 -2.073 -5.934 1.00 88.00 106 LEU A C 1
ATOM 832 O O . LEU A 1 106 ? -2.954 -1.506 -4.929 1.00 88.00 106 LEU A O 1
ATOM 836 N N . ALA A 1 107 ? -3.320 -2.839 -6.698 1.00 88.50 107 ALA A N 1
ATOM 837 C CA . ALA A 1 107 ? -4.747 -3.010 -6.438 1.00 88.50 107 ALA A CA 1
ATOM 838 C C . ALA A 1 107 ? -5.009 -3.656 -5.067 1.00 88.50 107 ALA A C 1
ATOM 840 O O . ALA A 1 107 ? -5.956 -3.296 -4.367 1.00 88.50 107 ALA A O 1
ATOM 841 N N . HIS A 1 108 ? -4.183 -4.619 -4.647 1.00 88.38 108 HIS A N 1
ATOM 842 C CA . HIS A 1 108 ? -4.322 -5.229 -3.325 1.00 88.38 108 HIS A CA 1
ATOM 843 C C . HIS A 1 108 ? -4.077 -4.215 -2.197 1.00 88.38 108 HIS A C 1
ATOM 845 O O . HIS A 1 108 ? -4.860 -4.152 -1.247 1.00 88.38 108 HIS A O 1
ATOM 851 N N . LEU A 1 109 ? -3.043 -3.383 -2.338 1.00 86.00 109 LEU A N 1
ATOM 852 C CA . LEU A 1 109 ? -2.725 -2.324 -1.387 1.00 86.00 109 LEU A CA 1
ATOM 853 C C . LEU A 1 109 ? -3.805 -1.230 -1.343 1.00 86.00 109 LEU A C 1
ATOM 855 O O . LEU A 1 109 ? -4.242 -0.849 -0.257 1.00 86.00 109 LEU A O 1
ATOM 859 N N . GLU A 1 110 ? -4.269 -0.763 -2.504 1.00 88.75 110 GLU A N 1
ATOM 860 C CA . GLU A 1 110 ? -5.374 0.199 -2.626 1.00 88.75 110 GLU A CA 1
ATOM 861 C C . GLU A 1 110 ? -6.630 -0.305 -1.912 1.00 88.75 110 GLU A C 1
ATOM 863 O O . GLU A 1 110 ? -7.233 0.419 -1.121 1.00 88.75 110 GLU A O 1
ATOM 868 N N . ASN A 1 111 ? -6.984 -1.576 -2.116 1.00 89.25 111 ASN A N 1
ATOM 869 C CA . ASN A 1 111 ? -8.121 -2.198 -1.442 1.00 89.25 111 ASN A CA 1
ATOM 870 C C . ASN A 1 111 ? -7.937 -2.259 0.084 1.00 89.25 111 ASN A C 1
ATOM 872 O O . ASN A 1 111 ? -8.901 -2.048 0.821 1.00 89.25 111 ASN A O 1
ATOM 876 N N . GLY A 1 112 ? -6.723 -2.531 0.575 1.00 86.00 112 GLY A N 1
ATOM 877 C CA . GLY A 1 112 ? -6.406 -2.505 2.008 1.00 86.00 112 GLY A CA 1
ATOM 878 C C . GLY A 1 112 ? -6.600 -1.115 2.622 1.00 86.00 112 GLY A C 1
ATOM 879 O O . GLY A 1 112 ? -7.301 -0.962 3.626 1.00 86.00 112 GLY A O 1
ATOM 880 N N . LEU A 1 113 ? -6.077 -0.080 1.960 1.00 86.06 113 LEU A N 1
ATOM 881 C CA . LEU A 1 113 ? -6.244 1.315 2.380 1.00 86.06 113 LEU A CA 1
ATOM 882 C C . LEU A 1 113 ? -7.707 1.774 2.300 1.00 86.06 113 LEU A C 1
ATOM 884 O O . LEU A 1 113 ? -8.181 2.481 3.192 1.00 86.06 113 LEU A O 1
ATOM 888 N N . MET A 1 114 ? -8.454 1.326 1.289 1.00 88.19 114 MET A N 1
ATOM 889 C CA . MET A 1 114 ? -9.884 1.602 1.174 1.00 88.19 114 MET A CA 1
ATOM 890 C C . MET A 1 114 ? -10.662 0.976 2.337 1.00 88.19 114 MET A C 1
ATOM 892 O O . MET A 1 114 ? -11.441 1.672 2.987 1.00 88.19 114 MET A O 1
ATOM 896 N N . LYS A 1 115 ? -10.410 -0.297 2.671 1.00 86.56 115 LYS A N 1
ATOM 897 C CA . LYS A 1 115 ? -11.017 -0.955 3.844 1.00 86.56 115 LYS A CA 1
ATOM 898 C C . LYS A 1 115 ? -10.706 -0.202 5.139 1.00 86.56 115 LYS A C 1
ATOM 900 O O . LYS A 1 115 ? -11.611 0.023 5.939 1.00 86.56 115 LYS A O 1
ATOM 905 N N . ALA A 1 116 ? -9.460 0.241 5.318 1.00 83.25 116 ALA A N 1
ATOM 906 C CA . ALA A 1 116 ? -9.073 1.045 6.475 1.00 83.25 116 ALA A CA 1
ATOM 907 C C . ALA A 1 116 ? -9.861 2.366 6.548 1.00 83.25 116 ALA A C 1
ATOM 909 O O . ALA A 1 116 ? -10.319 2.734 7.627 1.00 83.25 116 ALA A O 1
ATOM 910 N N . SER A 1 117 ? -10.082 3.034 5.407 1.00 84.69 117 SER A N 1
ATOM 911 C CA . SER A 1 117 ? -10.843 4.292 5.336 1.00 84.69 117 SER A CA 1
ATOM 912 C C . SER A 1 117 ? -12.332 4.145 5.685 1.00 84.69 117 SER A C 1
ATOM 914 O O . SER A 1 117 ? -12.950 5.092 6.166 1.00 84.69 117 SER A O 1
ATOM 916 N N . VAL A 1 118 ? -12.906 2.953 5.478 1.00 84.06 118 VAL A N 1
ATOM 917 C CA . VAL A 1 118 ? -14.297 2.641 5.847 1.00 84.06 118 VAL A CA 1
ATOM 918 C C . VAL A 1 118 ? -14.445 2.494 7.362 1.00 84.06 118 VAL A C 1
ATOM 920 O O . VAL A 1 118 ? -15.457 2.911 7.922 1.00 84.06 118 VAL A O 1
ATOM 923 N N . LEU A 1 119 ? -13.442 1.925 8.039 1.00 78.12 119 LEU A N 1
ATOM 924 C CA . LEU A 1 119 ? -13.464 1.761 9.497 1.00 78.12 119 LEU A CA 1
ATOM 925 C C . LEU A 1 119 ? -13.139 3.051 10.260 1.00 78.12 119 LEU A C 1
ATOM 927 O O . LEU A 1 119 ? -13.441 3.147 11.450 1.00 78.12 119 LEU A O 1
ATOM 931 N N . GLY A 1 120 ? -12.512 4.031 9.612 1.00 77.25 120 GLY A N 1
ATOM 932 C CA . GLY A 1 120 ? -12.193 5.316 10.219 1.00 77.25 120 GLY A CA 1
ATOM 933 C C . GLY A 1 120 ? -11.294 6.183 9.336 1.00 77.25 120 GLY A C 1
ATOM 934 O O . GLY A 1 120 ? -10.796 5.731 8.307 1.00 77.25 120 GLY A O 1
ATOM 935 N N . PRO A 1 121 ? -11.052 7.444 9.727 1.00 79.56 121 PRO A N 1
ATOM 936 C CA . PRO A 1 121 ? -10.177 8.325 8.967 1.00 79.56 121 PRO A CA 1
ATOM 937 C C . PRO A 1 121 ? -8.744 7.782 8.959 1.00 79.56 121 PRO A C 1
ATOM 939 O O . PRO A 1 121 ? -8.165 7.502 10.014 1.00 79.56 121 PRO A O 1
ATOM 942 N N . LEU A 1 122 ? -8.166 7.683 7.761 1.00 80.69 122 LEU A N 1
ATOM 943 C CA . LEU A 1 122 ? -6.759 7.340 7.580 1.00 80.69 122 LEU A CA 1
ATOM 944 C C . LEU A 1 122 ? -5.876 8.375 8.290 1.00 80.69 122 LEU A C 1
ATOM 946 O O . LEU A 1 122 ? -6.159 9.575 8.277 1.00 80.69 122 LEU A O 1
ATOM 950 N N . ASP A 1 123 ? -4.785 7.924 8.906 1.00 82.56 123 ASP A N 1
ATOM 951 C CA . ASP A 1 123 ? -3.740 8.849 9.341 1.00 82.56 123 ASP A CA 1
ATOM 952 C C . ASP A 1 123 ? -3.027 9.472 8.137 1.00 82.56 123 ASP A C 1
ATOM 954 O O . ASP A 1 123 ? -3.162 9.038 6.992 1.00 82.56 123 ASP A O 1
ATOM 958 N N . ARG A 1 124 ? -2.229 10.502 8.420 1.00 83.31 124 ARG A N 1
ATOM 959 C CA . ARG A 1 124 ? -1.500 11.261 7.407 1.00 83.31 124 ARG A CA 1
ATOM 960 C C . ARG A 1 124 ? -0.617 10.378 6.518 1.00 83.31 124 ARG A C 1
ATOM 962 O O . ARG A 1 124 ? -0.514 10.671 5.331 1.00 83.31 124 ARG A O 1
ATOM 969 N N . HIS A 1 125 ? 0.005 9.331 7.061 1.00 82.25 125 HIS A N 1
ATOM 970 C CA . HIS A 1 125 ? 0.912 8.467 6.308 1.00 82.25 125 HIS A CA 1
ATOM 971 C C . HIS A 1 125 ? 0.135 7.549 5.362 1.00 82.25 125 HIS A C 1
ATOM 973 O O . HIS A 1 125 ? 0.428 7.514 4.168 1.00 82.25 125 HIS A O 1
ATOM 979 N N . ARG A 1 126 ? -0.914 6.879 5.853 1.00 80.06 126 ARG A N 1
ATOM 980 C CA . ARG A 1 126 ? -1.779 6.031 5.013 1.00 80.06 126 ARG A CA 1
ATOM 981 C C . ARG A 1 126 ? -2.587 6.831 3.988 1.00 80.06 126 ARG A C 1
ATOM 983 O O . ARG A 1 126 ? -2.772 6.356 2.873 1.00 80.06 126 ARG A O 1
ATOM 990 N N . ALA A 1 127 ? -3.021 8.047 4.320 1.00 85.38 127 ALA A N 1
ATOM 991 C CA . ALA A 1 127 ? -3.705 8.938 3.380 1.00 85.38 127 ALA A CA 1
ATOM 992 C C . ALA A 1 127 ? -2.776 9.406 2.249 1.00 85.38 127 ALA A C 1
ATOM 994 O O . ALA A 1 127 ? -3.168 9.398 1.084 1.00 85.38 127 ALA A O 1
ATOM 995 N N . PHE A 1 128 ? -1.534 9.766 2.585 1.00 83.50 128 PHE A N 1
ATOM 996 C CA . PHE A 1 128 ? -0.519 10.125 1.596 1.00 83.50 128 PHE A CA 1
ATOM 997 C C . PHE A 1 128 ? -0.222 8.960 0.644 1.00 83.50 128 PHE A C 1
ATOM 999 O O . PHE A 1 128 ? -0.213 9.151 -0.569 1.00 83.50 128 PHE A O 1
ATOM 1006 N N . LEU A 1 129 ? -0.066 7.745 1.181 1.00 81.50 129 LEU A N 1
ATOM 1007 C CA . LEU A 1 129 ? 0.120 6.541 0.369 1.00 81.50 129 LEU A CA 1
ATOM 1008 C C . LEU A 1 129 ? -1.062 6.283 -0.563 1.00 81.50 129 LEU A C 1
ATOM 1010 O O . LEU A 1 129 ? -0.848 6.060 -1.749 1.00 81.50 129 LEU A O 1
ATOM 1014 N N . ALA A 1 130 ? -2.292 6.357 -0.045 1.00 85.50 130 ALA A N 1
ATOM 1015 C CA . ALA A 1 130 ? -3.500 6.156 -0.842 1.00 85.50 130 ALA A CA 1
ATOM 1016 C C . ALA A 1 130 ? -3.564 7.134 -2.024 1.00 85.50 130 ALA A C 1
ATOM 1018 O O . ALA A 1 130 ? -3.948 6.745 -3.122 1.00 85.50 130 ALA A O 1
ATOM 1019 N N . GLN A 1 131 ? -3.142 8.384 -1.818 1.00 85.25 131 GLN A N 1
ATOM 1020 C CA . GLN A 1 131 ? -3.087 9.384 -2.879 1.00 85.25 131 GLN A CA 1
ATOM 1021 C C . GLN A 1 131 ? -1.995 9.090 -3.918 1.00 85.25 131 GLN A C 1
ATOM 1023 O O . GLN A 1 131 ? -2.228 9.311 -5.103 1.00 85.25 131 GLN A O 1
ATOM 1028 N N . GLN A 1 132 ? -0.821 8.611 -3.496 1.00 81.69 132 GLN A N 1
ATOM 1029 C CA . GLN A 1 132 ? 0.280 8.300 -4.413 1.00 81.69 132 GLN A CA 1
ATOM 1030 C C . GLN A 1 132 ? -0.023 7.109 -5.322 1.00 81.69 132 GLN A C 1
ATOM 1032 O O . GLN A 1 132 ? 0.316 7.139 -6.503 1.00 81.69 132 GLN A O 1
ATOM 1037 N N . ILE A 1 133 ? -0.646 6.062 -4.780 1.00 84.31 133 ILE A N 1
ATOM 1038 C CA . ILE A 1 133 ? -0.891 4.834 -5.543 1.00 84.31 133 ILE A CA 1
ATOM 1039 C C . ILE A 1 133 ? -2.146 4.915 -6.416 1.00 84.31 133 ILE A C 1
ATOM 1041 O O . ILE A 1 133 ? -2.240 4.148 -7.368 1.00 84.31 133 ILE A O 1
ATOM 1045 N N . ALA A 1 134 ? -3.052 5.864 -6.141 1.00 84.75 134 ALA A N 1
ATOM 1046 C CA . ALA A 1 134 ? -4.357 5.983 -6.787 1.00 84.75 134 ALA A CA 1
ATOM 1047 C C . ALA A 1 134 ? -4.280 5.974 -8.324 1.00 84.75 134 ALA A C 1
ATOM 1049 O O . ALA A 1 134 ? -3.885 6.954 -8.970 1.00 84.75 134 ALA A O 1
ATOM 1050 N N . GLY A 1 135 ? -4.716 4.861 -8.916 1.00 83.12 135 GLY A N 1
ATOM 1051 C CA . GLY A 1 135 ? -4.772 4.686 -10.368 1.00 83.12 135 GLY A CA 1
ATOM 1052 C C . GLY A 1 135 ? -3.398 4.516 -11.025 1.00 83.12 135 GLY A C 1
ATOM 1053 O O . GLY A 1 135 ? -3.302 4.515 -12.252 1.00 83.12 135 GLY A O 1
ATOM 1054 N N . LEU A 1 136 ? -2.326 4.348 -10.244 1.00 86.12 136 LEU A N 1
ATOM 1055 C CA . LEU A 1 136 ? -0.976 4.103 -10.756 1.00 86.12 136 LEU A CA 1
ATOM 1056 C C . LEU A 1 136 ? -0.908 2.777 -11.526 1.00 86.12 136 LEU A C 1
ATOM 1058 O O . LEU A 1 136 ? -0.253 2.699 -12.564 1.00 86.12 136 LEU A O 1
ATOM 1062 N N . GLY A 1 137 ? -1.642 1.755 -11.070 1.00 85.94 137 GLY A N 1
ATOM 1063 C CA . GLY A 1 137 ? -1.738 0.463 -11.755 1.00 85.94 137 GLY A CA 1
ATOM 1064 C C . GLY A 1 137 ? -2.385 0.568 -13.140 1.00 85.94 137 GLY A C 1
ATOM 1065 O O . GLY A 1 137 ? -1.874 0.001 -14.103 1.00 85.94 137 GLY A O 1
ATOM 1066 N N . GLU A 1 138 ? -3.463 1.344 -13.272 1.00 87.19 138 GLU A N 1
ATOM 1067 C CA . GLU A 1 138 ? -4.135 1.582 -14.559 1.00 87.19 138 GLU A CA 1
ATOM 1068 C C . GLU A 1 138 ? -3.254 2.394 -15.515 1.00 87.19 138 GLU A C 1
ATOM 1070 O O . GLU A 1 138 ? -3.125 2.067 -16.698 1.00 87.19 138 GLU A O 1
ATOM 1075 N N . ARG A 1 139 ? -2.581 3.428 -14.999 1.00 87.56 139 ARG A N 1
ATOM 1076 C CA . ARG A 1 139 ? -1.612 4.216 -15.774 1.00 87.56 139 ARG A CA 1
ATOM 1077 C C . ARG A 1 139 ? -0.459 3.352 -16.281 1.00 87.56 139 ARG A C 1
ATOM 1079 O O . ARG A 1 139 ? -0.077 3.478 -17.438 1.00 87.56 139 ARG A O 1
ATOM 1086 N N . LEU A 1 140 ? 0.046 2.430 -15.462 1.00 85.75 140 LEU A N 1
ATOM 1087 C CA . LEU A 1 140 ? 1.086 1.486 -15.873 1.00 85.75 140 LEU A CA 1
ATOM 1088 C C . LEU A 1 140 ? 0.599 0.535 -16.981 1.00 85.75 140 LEU A C 1
ATOM 1090 O O . LEU A 1 140 ? 1.322 0.304 -17.948 1.00 85.75 140 LEU A O 1
ATOM 1094 N N . LEU A 1 141 ? -0.631 0.018 -16.877 1.00 87.31 141 LEU A N 1
ATOM 1095 C CA . LEU A 1 141 ? -1.234 -0.870 -17.883 1.00 87.31 141 LEU A CA 1
ATOM 1096 C C . LEU A 1 141 ? -1.495 -0.181 -19.227 1.00 87.31 141 LEU A C 1
ATOM 1098 O O . LEU A 1 141 ? -1.448 -0.828 -20.270 1.00 87.31 141 LEU A O 1
ATOM 1102 N N . THR A 1 142 ? -1.780 1.120 -19.209 1.00 87.19 142 THR A N 1
ATOM 1103 C CA . THR A 1 142 ? -2.070 1.904 -20.421 1.00 87.19 142 THR A CA 1
ATOM 1104 C C . THR A 1 142 ? -0.818 2.377 -21.159 1.00 87.19 142 THR A C 1
ATOM 1106 O O . THR A 1 142 ? -0.926 2.846 -22.294 1.00 87.19 142 THR A O 1
ATOM 1109 N N . LEU A 1 143 ? 0.373 2.229 -20.567 1.00 84.81 143 LEU A N 1
ATOM 1110 C CA . LEU A 1 143 ? 1.629 2.558 -21.235 1.00 84.81 143 LEU A CA 1
ATOM 1111 C C . LEU A 1 143 ? 1.874 1.659 -22.450 1.00 84.81 143 LEU A C 1
ATOM 1113 O O . LEU A 1 143 ? 1.739 0.434 -22.395 1.00 84.81 143 LEU A O 1
ATOM 1117 N N . ASN A 1 144 ? 2.311 2.270 -23.552 1.00 81.25 144 ASN A N 1
ATOM 1118 C CA . ASN A 1 144 ? 2.732 1.522 -24.727 1.00 81.25 144 ASN A CA 1
ATOM 1119 C C 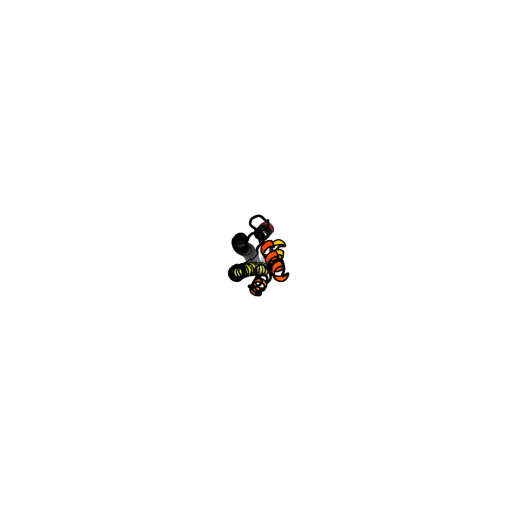. ASN A 1 144 ? 4.067 0.816 -24.428 1.00 81.25 144 ASN A C 1
ATOM 1121 O O . ASN A 1 144 ? 5.068 1.492 -24.182 1.00 81.25 144 ASN A O 1
ATOM 1125 N N . PRO A 1 145 ? 4.134 -0.523 -24.504 1.00 80.94 145 PRO A N 1
ATOM 1126 C CA . PRO A 1 145 ? 5.334 -1.263 -24.132 1.00 80.94 145 PRO A CA 1
ATOM 1127 C C . PRO A 1 145 ? 6.519 -1.028 -25.080 1.00 80.94 145 PRO A C 1
ATOM 1129 O O . PRO A 1 145 ? 7.654 -1.339 -24.734 1.00 80.94 145 PRO A O 1
ATOM 1132 N N . ASN A 1 146 ? 6.288 -0.439 -26.258 1.00 79.12 146 ASN A N 1
ATOM 1133 C CA . ASN A 1 146 ? 7.356 -0.052 -27.185 1.00 79.12 146 ASN A CA 1
ATOM 1134 C C . ASN A 1 146 ? 8.101 1.228 -26.761 1.00 79.12 146 ASN A C 1
ATOM 1136 O O . ASN A 1 146 ? 9.122 1.549 -27.361 1.00 79.12 146 ASN A O 1
ATOM 1140 N N . LEU A 1 147 ? 7.605 1.946 -25.748 1.00 76.75 147 LEU A N 1
ATOM 1141 C CA . LEU A 1 147 ? 8.269 3.112 -25.151 1.00 76.75 147 LEU A CA 1
ATOM 1142 C C . LEU A 1 147 ? 9.236 2.719 -24.018 1.00 76.75 147 LEU A C 1
ATOM 1144 O O . LEU A 1 147 ? 9.756 3.582 -23.313 1.00 76.75 147 LEU A O 1
ATOM 1148 N N . ALA A 1 148 ? 9.489 1.421 -23.829 1.00 70.25 148 ALA A N 1
ATOM 1149 C CA . ALA A 1 148 ? 10.528 0.950 -22.922 1.00 70.25 148 ALA A CA 1
ATOM 1150 C C . ALA A 1 148 ? 11.898 1.543 -23.296 1.00 70.25 148 ALA A C 1
ATOM 1152 O O . ALA A 1 148 ? 12.214 1.711 -24.475 1.00 70.25 148 ALA A O 1
ATOM 1153 N N . GLY A 1 149 ? 12.688 1.915 -22.290 1.00 65.69 149 GLY A N 1
ATOM 1154 C CA . GLY A 1 149 ? 13.967 2.606 -22.459 1.00 65.69 149 GLY A CA 1
ATOM 1155 C C . GLY A 1 149 ? 13.854 4.093 -22.821 1.00 65.69 149 GLY A C 1
ATOM 1156 O O . GLY A 1 149 ? 14.872 4.776 -22.870 1.00 65.69 149 GLY A O 1
ATOM 1157 N N . GLN A 1 150 ? 12.645 4.632 -23.033 1.00 67.88 150 GLN A N 1
ATOM 1158 C CA . GLN A 1 150 ? 12.417 6.065 -23.276 1.00 67.88 150 GLN A CA 1
ATOM 1159 C C . GLN A 1 150 ? 12.005 6.820 -22.008 1.00 67.88 150 GLN A C 1
ATOM 1161 O O . GLN A 1 150 ? 11.489 7.927 -22.097 1.00 67.88 150 GLN A O 1
ATOM 1166 N N . ALA A 1 151 ? 12.245 6.269 -20.814 1.00 59.94 151 ALA A N 1
ATOM 1167 C CA . ALA A 1 151 ? 11.895 6.926 -19.550 1.00 59.94 151 ALA A CA 1
ATOM 1168 C C . ALA A 1 151 ? 12.566 8.306 -19.371 1.00 59.94 151 ALA A C 1
ATOM 1170 O O . ALA A 1 151 ? 12.068 9.146 -18.630 1.00 59.94 151 ALA A O 1
ATOM 1171 N N . GLU A 1 152 ? 13.677 8.577 -20.061 1.00 60.19 152 GLU A N 1
ATOM 1172 C CA . GLU A 1 152 ? 14.301 9.908 -20.073 1.00 60.19 152 GLU A CA 1
ATOM 1173 C C . GLU A 1 152 ? 13.663 10.876 -21.083 1.00 60.19 152 GLU A C 1
ATOM 1175 O O . GLU A 1 152 ? 13.758 12.092 -20.912 1.00 60.19 152 GLU A O 1
ATOM 1180 N N . THR A 1 153 ? 13.019 10.354 -22.128 1.00 62.19 153 THR A N 1
ATOM 1181 C CA . THR A 1 153 ? 12.507 11.114 -23.282 1.00 62.19 153 THR A CA 1
ATOM 1182 C C . THR A 1 153 ? 10.992 11.311 -23.243 1.00 62.19 153 THR A C 1
ATOM 1184 O O . THR A 1 153 ? 10.498 12.339 -23.702 1.00 62.19 153 THR A O 1
ATOM 1187 N N . ASP A 1 154 ? 10.263 10.357 -22.671 1.00 77.25 154 ASP A N 1
ATOM 1188 C CA . ASP A 1 154 ? 8.815 10.375 -22.517 1.00 77.25 154 ASP A CA 1
ATOM 1189 C C . ASP A 1 154 ? 8.440 10.750 -21.075 1.00 77.25 154 ASP A C 1
ATOM 1191 O O . ASP A 1 154 ? 8.721 10.029 -20.112 1.00 77.25 154 ASP A O 1
ATOM 1195 N N . ALA A 1 155 ? 7.787 11.905 -20.929 1.00 78.88 155 ALA A N 1
ATOM 1196 C CA . ALA A 1 155 ? 7.392 12.445 -19.633 1.00 78.88 155 ALA A CA 1
ATOM 1197 C C . ALA A 1 155 ? 6.387 11.549 -18.888 1.00 78.88 155 ALA A C 1
ATOM 1199 O O . ALA A 1 155 ? 6.433 11.490 -17.660 1.00 78.88 155 ALA A O 1
ATOM 1200 N N . GLN A 1 156 ? 5.519 10.829 -19.605 1.00 78.81 156 GLN A N 1
ATOM 1201 C CA . GLN A 1 156 ? 4.499 9.969 -19.006 1.00 78.81 156 GLN A CA 1
ATOM 1202 C C . GLN A 1 156 ? 5.124 8.696 -18.430 1.00 78.81 156 GLN A C 1
ATOM 1204 O O . GLN A 1 156 ? 4.800 8.293 -17.312 1.00 78.81 156 GLN A O 1
ATOM 1209 N N . VAL A 1 157 ? 6.056 8.084 -19.168 1.00 78.38 157 VAL A N 1
ATOM 1210 C CA . VAL A 1 157 ? 6.824 6.924 -18.686 1.00 78.38 157 VAL A CA 1
ATOM 1211 C C . VAL A 1 157 ? 7.631 7.327 -17.452 1.00 78.38 157 VAL A C 1
ATOM 1213 O O . VAL A 1 157 ? 7.569 6.650 -16.425 1.00 78.38 157 VAL A O 1
ATOM 1216 N N . LYS A 1 158 ? 8.318 8.474 -17.515 1.00 80.94 158 LYS A N 1
ATOM 1217 C CA . LYS A 1 158 ? 9.098 9.011 -16.395 1.00 80.94 158 LYS A CA 1
ATOM 1218 C C . LYS A 1 158 ? 8.268 9.202 -15.130 1.00 80.94 158 LYS A C 1
ATOM 1220 O O . LYS A 1 158 ? 8.709 8.809 -14.057 1.00 80.94 158 LYS A O 1
ATOM 1225 N N . GLU A 1 159 ? 7.091 9.814 -15.248 1.00 83.31 159 GLU A N 1
ATOM 1226 C CA . GLU A 1 159 ? 6.221 10.111 -14.106 1.00 83.31 159 GLU A CA 1
ATOM 1227 C C . GLU A 1 159 ? 5.753 8.830 -13.405 1.00 83.31 159 GLU A C 1
ATOM 1229 O O . GLU A 1 159 ? 5.839 8.729 -12.182 1.00 83.31 159 GLU A O 1
ATOM 1234 N N . ILE A 1 160 ? 5.318 7.825 -14.171 1.00 84.50 160 ILE A N 1
ATOM 1235 C CA . ILE A 1 160 ? 4.822 6.556 -13.621 1.00 84.50 160 ILE A CA 1
ATOM 1236 C C . ILE A 1 160 ? 5.944 5.800 -12.907 1.00 84.50 160 ILE A C 1
ATOM 1238 O O . ILE A 1 160 ? 5.761 5.323 -11.788 1.00 84.50 160 ILE A O 1
ATOM 1242 N N . PHE A 1 161 ? 7.122 5.717 -13.521 1.00 83.00 161 PHE A N 1
ATOM 1243 C CA . PHE A 1 161 ? 8.267 5.031 -12.929 1.00 83.00 161 PHE A CA 1
ATOM 1244 C C . PHE A 1 161 ? 8.881 5.789 -11.747 1.00 83.00 161 PHE A C 1
ATOM 1246 O O . PHE A 1 161 ? 9.316 5.158 -10.781 1.00 83.00 161 PHE A O 1
ATOM 1253 N N . ALA A 1 162 ? 8.850 7.124 -11.762 1.00 82.62 162 ALA A N 1
ATOM 1254 C CA . ALA A 1 162 ? 9.202 7.936 -10.602 1.00 82.62 162 ALA A CA 1
ATOM 1255 C C . ALA A 1 162 ? 8.239 7.674 -9.436 1.00 82.62 162 ALA A C 1
ATOM 1257 O O . ALA A 1 162 ? 8.697 7.389 -8.336 1.00 82.62 162 ALA A O 1
ATOM 1258 N N . ALA A 1 163 ? 6.926 7.643 -9.687 1.00 82.69 163 ALA A N 1
ATOM 1259 C CA . ALA A 1 163 ? 5.933 7.323 -8.660 1.00 82.69 163 ALA A CA 1
ATOM 1260 C C . ALA A 1 163 ? 6.095 5.896 -8.097 1.00 82.69 163 ALA A C 1
ATOM 1262 O O . ALA A 1 163 ? 5.959 5.685 -6.893 1.00 82.69 163 ALA A O 1
ATOM 1263 N N . LEU A 1 164 ? 6.439 4.912 -8.939 1.00 81.50 164 LEU A N 1
ATOM 1264 C CA . LEU A 1 164 ? 6.774 3.555 -8.483 1.00 81.50 164 LEU A CA 1
ATOM 1265 C C . LEU A 1 164 ? 8.065 3.526 -7.652 1.00 81.50 164 LEU A C 1
ATOM 1267 O O . LEU A 1 164 ? 8.150 2.776 -6.683 1.00 81.50 164 LEU A O 1
ATOM 1271 N N . SER A 1 165 ? 9.055 4.344 -8.010 1.00 79.06 165 SER A N 1
ATOM 1272 C CA . SER A 1 165 ? 10.318 4.460 -7.270 1.00 79.06 165 SER A CA 1
ATOM 1273 C C . SER A 1 165 ? 10.126 5.146 -5.918 1.00 79.06 165 SER A C 1
ATOM 1275 O O . SER A 1 165 ? 10.705 4.704 -4.930 1.00 79.06 165 SER A O 1
ATOM 1277 N N . ASP A 1 166 ? 9.261 6.160 -5.847 1.00 79.00 166 ASP A N 1
ATOM 1278 C CA . ASP A 1 166 ? 8.869 6.826 -4.599 1.00 79.00 166 ASP A CA 1
ATOM 1279 C C . ASP A 1 166 ? 8.151 5.866 -3.637 1.00 79.00 166 ASP A C 1
ATOM 1281 O O . ASP A 1 166 ? 8.205 6.040 -2.418 1.00 79.00 166 ASP A O 1
ATOM 1285 N N . PHE A 1 167 ? 7.511 4.821 -4.174 1.00 77.12 167 PHE A N 1
ATOM 1286 C CA . PHE A 1 167 ? 6.905 3.767 -3.369 1.00 77.12 167 PHE A CA 1
ATOM 1287 C C . PHE A 1 167 ? 7.947 2.809 -2.758 1.00 77.12 167 PHE A C 1
ATOM 1289 O O . PHE A 1 167 ? 7.680 2.156 -1.744 1.00 77.12 167 PHE A O 1
ATOM 1296 N N . VAL A 1 168 ? 9.159 2.723 -3.317 1.00 73.00 168 VAL A N 1
ATOM 1297 C CA . VAL A 1 168 ? 10.212 1.873 -2.750 1.00 73.00 168 VAL A CA 1
ATOM 1298 C C . VAL A 1 168 ? 10.640 2.426 -1.390 1.00 73.00 168 VAL A C 1
ATOM 1300 O O . VAL A 1 168 ? 11.101 3.555 -1.254 1.00 73.00 168 VAL A O 1
ATOM 1303 N N . GLY A 1 169 ? 10.499 1.607 -0.348 1.00 65.12 169 GLY A N 1
ATOM 1304 C CA . GLY A 1 169 ? 10.724 2.015 1.040 1.00 65.12 169 GLY A CA 1
ATOM 1305 C C . GLY A 1 169 ? 9.519 2.673 1.722 1.00 65.12 169 GLY A C 1
ATOM 1306 O O . GLY A 1 169 ? 9.582 2.946 2.923 1.00 65.12 169 GLY A O 1
ATOM 1307 N N . ALA A 1 170 ? 8.390 2.841 1.029 1.00 69.81 170 ALA A N 1
ATOM 1308 C CA . ALA A 1 170 ? 7.174 3.435 1.583 1.00 69.81 170 ALA A CA 1
ATOM 1309 C C . ALA A 1 170 ? 6.465 2.540 2.627 1.00 69.81 170 ALA A C 1
ATOM 1311 O O . ALA A 1 170 ? 5.604 3.009 3.369 1.00 69.81 170 ALA A O 1
ATOM 1312 N N . GLN A 1 171 ? 6.893 1.280 2.788 1.00 69.12 171 GLN A N 1
ATOM 1313 C CA . GLN A 1 171 ? 6.486 0.380 3.883 1.00 69.12 171 GLN A CA 1
ATOM 1314 C C . GLN A 1 171 ? 6.646 1.001 5.285 1.00 69.12 171 GLN A C 1
ATOM 1316 O O . GLN A 1 171 ? 5.872 0.704 6.196 1.00 69.12 171 GLN A O 1
ATOM 1321 N N . TYR A 1 172 ? 7.610 1.914 5.454 1.00 65.44 172 TYR A N 1
ATOM 1322 C CA . TYR A 1 172 ? 7.788 2.663 6.698 1.00 65.44 172 TYR A CA 1
ATOM 1323 C C . TYR A 1 172 ? 6.580 3.559 7.017 1.00 65.44 172 TYR A C 1
ATOM 1325 O O . TYR A 1 172 ? 6.158 3.641 8.168 1.00 65.44 172 TYR A O 1
ATOM 1333 N N . LEU A 1 173 ? 5.972 4.172 5.998 1.00 70.44 173 LEU A N 1
ATOM 1334 C CA . LEU A 1 173 ? 4.788 5.020 6.152 1.00 70.44 173 LEU A CA 1
ATOM 1335 C C . LEU A 1 173 ? 3.571 4.201 6.603 1.00 70.44 173 LEU A C 1
ATOM 1337 O O . LEU A 1 173 ? 2.813 4.657 7.459 1.00 70.44 173 LEU A O 1
ATOM 1341 N N . VAL A 1 174 ? 3.408 2.975 6.089 1.00 71.56 174 VAL A N 1
ATOM 1342 C CA . VAL A 1 174 ? 2.359 2.062 6.571 1.00 71.56 174 VAL A CA 1
ATOM 1343 C C . VAL A 1 174 ? 2.604 1.713 8.037 1.00 71.56 174 VAL A C 1
ATOM 1345 O O . VAL A 1 174 ? 1.688 1.847 8.843 1.00 71.56 174 VAL A O 1
ATOM 1348 N N . ASN A 1 175 ? 3.836 1.348 8.406 1.00 73.31 175 ASN A N 1
ATOM 1349 C CA . ASN A 1 175 ? 4.194 0.993 9.782 1.00 73.31 175 ASN A CA 1
ATOM 1350 C C . ASN A 1 175 ? 3.918 2.130 10.788 1.00 73.31 175 ASN A C 1
ATOM 1352 O O . ASN A 1 175 ? 3.270 1.910 11.811 1.00 73.31 175 ASN A O 1
ATOM 1356 N N . GLU A 1 176 ? 4.330 3.366 10.487 1.00 73.75 176 GLU A N 1
ATOM 1357 C CA . GLU A 1 176 ? 4.038 4.524 11.351 1.00 73.75 176 GLU A CA 1
ATOM 1358 C C . GLU A 1 176 ? 2.526 4.803 11.462 1.00 73.75 176 GLU A C 1
ATOM 1360 O O . GLU A 1 176 ? 2.021 5.140 12.540 1.00 73.75 176 GLU A O 1
ATOM 1365 N N . GLY A 1 177 ? 1.765 4.581 10.384 1.00 73.25 177 GLY A N 1
ATOM 1366 C CA . GLY A 1 177 ? 0.302 4.627 10.424 1.00 73.25 177 GLY A CA 1
ATOM 1367 C C . GLY A 1 177 ? -0.304 3.567 11.352 1.00 73.25 177 GLY A C 1
ATOM 1368 O O . GLY A 1 177 ? -1.176 3.877 12.166 1.00 73.25 177 GLY A O 1
ATOM 1369 N N . CYS A 1 178 ? 0.207 2.334 11.306 1.00 74.44 178 CYS A N 1
ATOM 1370 C CA . CYS A 1 178 ? -0.222 1.229 12.173 1.00 74.44 178 CYS A CA 1
ATOM 1371 C C . CYS A 1 178 ? 0.097 1.508 13.649 1.00 74.44 178 CYS A C 1
ATOM 1373 O O . CYS A 1 178 ? -0.746 1.320 14.527 1.00 74.44 178 CYS A O 1
ATOM 1375 N N . LYS A 1 179 ? 1.289 2.044 13.930 1.00 76.38 179 LYS A N 1
ATOM 1376 C CA . LYS A 1 179 ? 1.690 2.476 15.275 1.00 76.38 179 LYS A CA 1
ATOM 1377 C C . LYS A 1 179 ? 0.771 3.569 15.819 1.00 76.38 179 LYS A C 1
ATOM 1379 O O . LYS A 1 179 ? 0.402 3.531 16.989 1.00 76.38 179 LYS A O 1
ATOM 1384 N N . THR A 1 180 ? 0.349 4.503 14.968 1.00 74.75 180 THR A N 1
ATOM 1385 C CA . THR A 1 180 ? -0.607 5.555 15.344 1.00 74.75 180 THR A CA 1
ATOM 1386 C C . THR A 1 180 ? -1.971 4.974 15.735 1.00 74.75 180 THR A C 1
ATOM 1388 O O . THR A 1 180 ? -2.589 5.463 16.678 1.00 74.75 180 THR A O 1
ATOM 1391 N N . VAL A 1 181 ? -2.442 3.922 15.053 1.00 71.25 181 VAL A N 1
ATOM 1392 C CA . VAL A 1 181 ? -3.677 3.205 15.435 1.00 71.25 181 VAL A CA 1
ATOM 1393 C C . VAL A 1 181 ? -3.524 2.574 16.813 1.00 71.25 181 VAL A C 1
ATOM 1395 O O . VAL A 1 181 ? -4.372 2.802 17.669 1.00 71.25 181 VAL A O 1
ATOM 1398 N N . ALA A 1 182 ? -2.414 1.874 17.055 1.00 70.69 182 ALA A N 1
ATOM 1399 C CA . ALA A 1 182 ? -2.139 1.240 18.343 1.00 70.69 182 ALA A CA 1
ATOM 1400 C C . ALA A 1 182 ? -2.007 2.247 19.506 1.00 70.69 182 ALA A C 1
ATOM 1402 O O . ALA A 1 182 ? -2.361 1.935 20.640 1.00 70.69 182 ALA A O 1
ATOM 1403 N N . GLN A 1 183 ? -1.511 3.462 19.239 1.00 72.44 183 GLN A N 1
ATOM 1404 C CA . GLN A 1 183 ? -1.328 4.515 20.247 1.00 72.44 183 GLN A CA 1
ATOM 1405 C C . GLN A 1 183 ? -2.600 5.305 20.573 1.00 72.44 183 GLN A C 1
ATOM 1407 O O . GLN A 1 183 ? -2.707 5.847 21.666 1.00 72.44 183 GLN A O 1
ATOM 1412 N N . ARG A 1 184 ? -3.581 5.388 19.664 1.00 60.75 184 ARG A N 1
ATOM 1413 C CA . ARG A 1 184 ? -4.863 6.082 19.928 1.00 60.75 184 ARG A CA 1
ATOM 1414 C C . ARG A 1 184 ? -5.743 5.368 20.960 1.00 60.75 184 ARG A C 1
ATOM 1416 O O . ARG A 1 184 ? -6.784 5.902 21.335 1.00 60.75 184 ARG A O 1
ATOM 1423 N N . THR A 1 185 ? -5.338 4.178 21.388 1.00 50.44 185 THR A N 1
ATOM 1424 C CA . THR A 1 185 ? -6.089 3.295 22.281 1.00 50.44 185 THR A CA 1
ATOM 1425 C C . THR A 1 185 ? -5.426 3.050 23.640 1.00 50.44 185 THR A C 1
ATOM 1427 O O . THR A 1 185 ? -5.988 2.293 24.428 1.00 50.44 185 THR A O 1
ATOM 1430 N N . SER A 1 186 ? -4.270 3.669 23.929 1.00 44.28 186 SER A N 1
ATOM 1431 C CA . SER A 1 186 ? -3.642 3.692 25.268 1.00 44.28 186 SER A CA 1
ATOM 1432 C C . SER A 1 186 ? -3.954 4.985 26.008 1.00 44.28 186 SER A C 1
ATOM 1434 O O . SER A 1 186 ? -4.263 4.914 27.214 1.00 44.28 186 SER A O 1
#